Protein AF-A0A3M7PC04-F1 (afdb_monomer)

Nearest PDB structures (foldseek):
  5ve9-assembly1_A  TM=8.307E-01  e=1.118E-03  Homo sapiens
  6yns-assembly2_K  TM=6.922E-01  e=3.833E-03  Homo sapiens
  8snb-assembly1_3J  TM=6.937E-01  e=9.656E-03  Strongylocentrotus purpuratus
  7som-assembly1_i  TM=7.018E-01  e=1.027E-02  Chlamydomonas reinhardtii
  4ds7-assembly1_A  TM=5.902E-01  e=1.162E-02  Kluyveromyces lactis NRRL Y-1140

InterPro domains:
  IPR002048 EF-hand domain [PS50222] (46-77)
  IPR011992 EF-hand domain pair [SSF47473] (33-103)
  IPR042847 EF-hand calcium-binding domain-containing protein 12 [PTHR47225] (16-283)

Structure (mmCIF, N/CA/C/O backbone):
data_AF-A0A3M7PC04-F1
#
_entry.id   AF-A0A3M7PC04-F1
#
loop_
_atom_site.group_PDB
_atom_site.id
_atom_site.type_symbol
_atom_site.label_atom_id
_atom_site.label_alt_id
_atom_site.label_comp_id
_atom_site.label_asym_id
_atom_site.label_entity_id
_atom_site.label_seq_id
_atom_site.pdbx_PDB_ins_code
_atom_site.Cartn_x
_atom_site.Cartn_y
_atom_site.Cartn_z
_atom_site.occupancy
_atom_site.B_iso_or_equiv
_atom_site.auth_seq_id
_atom_site.auth_comp_id
_atom_site.auth_asym_id
_atom_site.auth_atom_id
_atom_site.pdbx_PDB_model_num
ATOM 1 N N . MET A 1 1 ? 32.614 48.091 -39.736 1.00 45.62 1 MET A N 1
ATOM 2 C CA . MET A 1 1 ? 33.706 47.460 -38.979 1.00 45.62 1 MET A CA 1
ATOM 3 C C . MET A 1 1 ? 33.701 48.032 -37.571 1.00 45.62 1 MET A C 1
ATOM 5 O O . MET A 1 1 ? 33.956 49.216 -37.442 1.00 45.62 1 MET A O 1
ATOM 9 N N . ASP A 1 2 ? 33.346 47.364 -36.482 1.00 43.88 2 ASP A N 1
ATOM 10 C CA . ASP A 1 2 ? 32.708 46.070 -36.259 1.00 43.88 2 ASP A CA 1
ATOM 11 C C . ASP A 1 2 ? 32.004 46.151 -34.896 1.00 43.88 2 ASP A C 1
ATOM 13 O O . ASP A 1 2 ? 32.605 46.512 -33.887 1.00 43.88 2 ASP A O 1
ATOM 17 N N . ILE A 1 3 ? 30.706 45.837 -34.888 1.00 52.50 3 ILE A N 1
ATOM 18 C CA . ILE A 1 3 ? 29.823 45.769 -33.712 1.00 52.50 3 ILE A CA 1
ATOM 19 C C . ILE A 1 3 ? 29.888 44.334 -33.176 1.00 52.50 3 ILE A C 1
ATOM 21 O O . ILE A 1 3 ? 28.923 43.578 -33.222 1.00 52.50 3 ILE A O 1
ATOM 25 N N . VAL A 1 4 ? 31.073 43.904 -32.745 1.00 53.91 4 VAL A N 1
ATOM 26 C CA . VAL A 1 4 ? 31.301 42.509 -32.340 1.00 53.91 4 VAL A CA 1
ATOM 27 C C . VAL A 1 4 ? 32.089 42.467 -31.039 1.00 53.91 4 VAL A C 1
ATOM 29 O O . VAL A 1 4 ? 33.183 41.935 -31.025 1.00 53.91 4 VAL A O 1
ATOM 32 N N . PHE A 1 5 ? 31.594 43.047 -29.936 1.00 53.47 5 PHE A N 1
ATOM 33 C CA . PHE A 1 5 ? 32.227 42.784 -28.627 1.00 53.47 5 PHE A CA 1
ATOM 34 C C . PHE A 1 5 ? 31.360 43.019 -27.374 1.00 53.47 5 PHE A C 1
ATOM 36 O O . PHE A 1 5 ? 31.884 43.359 -26.318 1.00 53.47 5 PHE A O 1
ATOM 43 N N . THR A 1 6 ? 30.038 42.820 -27.425 1.00 51.06 6 THR A N 1
ATOM 44 C CA . THR A 1 6 ? 29.180 42.994 -26.225 1.00 51.06 6 THR A CA 1
ATOM 45 C C . THR A 1 6 ? 28.081 41.940 -26.052 1.00 51.06 6 THR A C 1
ATOM 47 O O . THR A 1 6 ? 27.038 42.218 -25.473 1.00 51.06 6 THR A O 1
ATOM 50 N N . PHE A 1 7 ? 28.317 40.690 -26.470 1.00 47.97 7 PHE A N 1
ATOM 51 C CA . PHE A 1 7 ? 27.397 39.567 -26.195 1.00 47.97 7 PHE A CA 1
ATOM 52 C C . PHE A 1 7 ? 28.033 38.395 -25.424 1.00 47.97 7 PHE A C 1
ATOM 54 O O . PHE A 1 7 ? 27.531 37.278 -25.459 1.00 47.97 7 PHE A O 1
ATOM 61 N N . SER A 1 8 ? 29.117 38.636 -24.675 1.00 48.09 8 SER A N 1
ATOM 62 C CA . SER A 1 8 ? 29.795 37.585 -23.889 1.00 48.09 8 SER A CA 1
ATOM 63 C C . SER A 1 8 ? 29.399 37.520 -22.401 1.00 48.09 8 SER A C 1
ATOM 65 O O . SER A 1 8 ? 29.895 36.649 -21.690 1.00 48.09 8 SER A O 1
ATOM 67 N N . TYR A 1 9 ? 28.501 38.382 -21.908 1.00 47.34 9 TYR A N 1
ATOM 68 C CA . TYR A 1 9 ? 28.150 38.447 -20.472 1.00 47.34 9 TYR A CA 1
ATOM 69 C C . TYR A 1 9 ? 26.672 38.177 -20.140 1.00 47.34 9 TYR A C 1
ATOM 71 O O . TYR A 1 9 ? 26.236 38.406 -19.019 1.00 47.34 9 TYR A O 1
ATOM 79 N N . MET A 1 10 ? 25.895 37.633 -21.080 1.00 47.34 10 MET A N 1
ATOM 80 C CA . MET A 1 10 ? 24.440 37.446 -20.933 1.00 47.34 10 MET A CA 1
ATOM 81 C C . MET A 1 10 ? 24.002 35.970 -20.935 1.00 47.34 10 MET A C 1
ATOM 83 O O . MET A 1 10 ? 22.898 35.652 -21.357 1.00 47.34 10 MET A O 1
ATOM 87 N N . LEU A 1 11 ? 24.856 35.032 -20.502 1.00 50.72 11 LEU A N 1
ATOM 88 C CA . LEU A 1 11 ? 24.519 33.597 -20.547 1.00 50.72 11 LEU A CA 1
ATOM 89 C C . LEU A 1 11 ? 25.183 32.753 -19.449 1.00 50.72 11 LEU A C 1
ATOM 91 O O . LEU A 1 11 ? 25.605 31.623 -19.692 1.00 50.72 11 LEU A O 1
ATOM 95 N N . LYS A 1 12 ? 25.273 33.264 -18.212 1.00 47.31 12 LYS A N 1
ATOM 96 C CA . LYS A 1 12 ? 25.795 32.440 -17.110 1.00 47.31 12 LYS A CA 1
ATOM 97 C C . LYS A 1 12 ? 25.196 32.677 -15.731 1.00 47.31 12 LYS A C 1
ATOM 99 O O . LYS A 1 12 ? 25.897 32.540 -14.745 1.00 47.31 12 LYS A O 1
ATOM 104 N N . GLU A 1 13 ? 23.891 32.915 -15.643 1.00 49.12 13 GLU A N 1
ATOM 105 C CA . GLU A 1 13 ? 23.184 32.849 -14.354 1.00 49.12 13 GLU A CA 1
ATOM 106 C C . GLU A 1 13 ? 21.822 32.158 -14.484 1.00 49.12 13 GLU A C 1
ATOM 108 O O . GLU A 1 13 ? 20.781 32.667 -14.078 1.00 49.12 13 GLU A O 1
ATOM 113 N N . LYS A 1 14 ? 21.802 30.923 -15.004 1.00 44.34 14 LYS A N 1
ATOM 114 C CA . LYS A 1 14 ? 20.705 30.008 -14.661 1.00 44.34 14 LYS A CA 1
ATOM 115 C C . LYS A 1 14 ? 20.953 29.469 -13.256 1.00 44.34 14 LYS A C 1
ATOM 117 O O . LYS A 1 14 ? 21.501 28.390 -13.074 1.00 44.34 14 LYS A O 1
ATOM 122 N N . SER A 1 15 ? 20.578 30.300 -12.282 1.00 42.41 15 SER A N 1
ATOM 123 C CA . SER A 1 15 ? 19.913 29.937 -11.028 1.00 42.41 15 SER A CA 1
ATOM 124 C C . SER A 1 15 ? 19.916 28.430 -10.735 1.00 42.41 15 SER A C 1
ATOM 126 O O . SER A 1 15 ? 18.918 27.732 -10.934 1.00 42.41 15 SER A O 1
ATOM 128 N N . THR A 1 16 ? 21.002 27.929 -10.155 1.00 43.72 16 THR A N 1
ATOM 129 C CA . THR A 1 16 ? 20.919 26.741 -9.307 1.00 43.72 16 THR A CA 1
ATOM 130 C C . THR A 1 16 ? 20.347 27.178 -7.961 1.00 43.72 16 THR A C 1
ATOM 132 O O . THR A 1 16 ? 21.036 27.256 -6.948 1.00 43.72 16 THR A O 1
ATOM 135 N N . LYS A 1 17 ? 19.035 27.452 -7.935 1.00 44.84 17 LYS A N 1
ATOM 136 C CA . LYS A 1 17 ? 18.256 27.375 -6.696 1.00 44.84 17 LYS A CA 1
ATOM 137 C C . LYS A 1 17 ? 18.246 25.902 -6.290 1.00 44.84 17 LYS A C 1
ATOM 139 O O . LYS A 1 17 ? 17.280 25.183 -6.529 1.00 44.84 17 LYS A O 1
ATOM 144 N N . LYS A 1 18 ? 19.345 25.445 -5.680 1.00 46.50 18 LYS A N 1
ATOM 145 C CA . LYS A 1 18 ? 19.325 24.311 -4.762 1.00 46.50 18 LYS A CA 1
ATOM 146 C C . LYS A 1 18 ? 18.381 24.729 -3.646 1.00 46.50 18 LYS A C 1
ATOM 148 O O . LYS A 1 18 ? 18.781 25.397 -2.696 1.00 46.50 18 LYS A O 1
ATOM 153 N N . LYS A 1 19 ? 17.095 24.415 -3.821 1.00 45.25 19 LYS A N 1
ATOM 154 C CA . LYS A 1 19 ? 16.145 24.423 -2.721 1.00 45.25 19 LYS A CA 1
ATOM 155 C C . LYS A 1 19 ? 16.737 23.458 -1.706 1.00 45.25 19 LYS A C 1
ATOM 157 O O . LYS A 1 19 ? 16.816 22.256 -1.943 1.00 45.25 19 LYS A O 1
ATOM 162 N N . ASN A 1 20 ? 17.243 24.029 -0.624 1.00 38.28 20 ASN A N 1
ATOM 163 C CA . ASN A 1 20 ? 17.582 23.321 0.590 1.00 38.28 20 ASN A CA 1
ATOM 164 C C . ASN A 1 20 ? 16.229 22.910 1.190 1.00 38.28 20 ASN A C 1
ATOM 166 O O . ASN A 1 20 ? 15.678 23.598 2.047 1.00 38.28 20 ASN A O 1
ATOM 170 N N . ILE A 1 21 ? 15.615 21.889 0.580 1.00 47.75 21 ILE A N 1
ATOM 171 C CA . ILE A 1 21 ? 14.380 21.268 1.042 1.00 47.75 21 ILE A CA 1
ATOM 172 C C . ILE A 1 21 ? 14.805 20.530 2.293 1.00 47.75 21 ILE A C 1
ATOM 174 O O . ILE A 1 21 ? 15.423 19.467 2.239 1.00 47.75 21 ILE A O 1
ATOM 178 N N . LYS A 1 22 ? 14.579 21.195 3.422 1.00 38.75 22 LYS A N 1
ATOM 179 C CA . LYS A 1 22 ? 14.669 20.578 4.730 1.00 38.75 22 LYS A CA 1
ATOM 180 C C . LYS A 1 22 ? 13.770 19.353 4.685 1.00 38.75 22 LYS A C 1
ATOM 182 O O . LYS A 1 22 ? 12.596 19.432 4.345 1.00 38.75 22 LYS A O 1
ATOM 187 N N . GLN A 1 23 ? 14.390 18.227 4.967 1.00 43.66 23 GLN A N 1
ATOM 188 C CA . GLN A 1 23 ? 13.840 16.888 4.999 1.00 43.66 23 GLN A CA 1
ATOM 189 C C . GLN A 1 23 ? 12.908 16.746 6.219 1.00 43.66 23 GLN A C 1
ATOM 191 O O . GLN A 1 23 ? 13.190 15.974 7.125 1.00 43.66 23 GLN A O 1
ATOM 196 N N . GLU A 1 24 ? 11.853 17.563 6.280 1.00 40.31 24 GLU A N 1
ATOM 197 C CA . GLU A 1 24 ? 10.821 17.559 7.332 1.00 40.31 24 GLU A CA 1
ATOM 198 C C . GLU A 1 24 ? 9.388 17.571 6.777 1.00 40.31 24 GLU A C 1
ATOM 200 O O . GLU A 1 24 ? 8.431 17.476 7.545 1.00 40.31 24 GLU A O 1
ATOM 205 N N . ASP A 1 25 ? 9.210 17.597 5.457 1.00 41.38 25 ASP A N 1
ATOM 206 C CA . ASP A 1 25 ? 7.891 17.419 4.866 1.00 41.38 25 ASP A CA 1
ATOM 207 C C . ASP A 1 25 ? 7.560 15.925 4.893 1.00 41.38 25 ASP A C 1
ATOM 209 O O . ASP A 1 25 ? 8.269 15.096 4.317 1.00 41.38 25 ASP A O 1
ATOM 213 N N . ALA A 1 26 ? 6.513 15.579 5.643 1.00 42.59 26 ALA A N 1
ATOM 214 C CA . ALA A 1 26 ? 5.926 14.250 5.688 1.00 42.59 26 ALA A CA 1
ATOM 215 C C . ALA A 1 26 ? 5.924 13.630 4.286 1.00 42.59 26 ALA A C 1
ATOM 217 O O . ALA A 1 26 ? 5.554 14.313 3.335 1.00 42.59 26 ALA A O 1
ATOM 218 N N . TYR A 1 27 ? 6.341 12.363 4.175 1.00 48.09 27 TYR A N 1
ATOM 219 C CA . TYR A 1 27 ? 6.332 11.561 2.950 1.00 48.09 27 TYR A CA 1
ATOM 220 C C . TYR A 1 27 ? 4.915 11.510 2.360 1.00 48.09 27 TYR A C 1
ATOM 222 O O . TYR A 1 27 ? 4.192 10.529 2.505 1.00 48.09 27 TYR A O 1
ATOM 230 N N . GLN A 1 28 ? 4.483 12.588 1.719 1.00 55.34 28 GLN A N 1
ATOM 231 C CA . GLN A 1 28 ? 3.278 12.603 0.930 1.00 55.34 28 GLN A CA 1
ATOM 232 C C . GLN A 1 28 ? 3.588 11.706 -0.241 1.00 55.34 28 GLN A C 1
ATOM 234 O O . GLN A 1 28 ? 4.513 11.952 -1.017 1.00 55.34 28 GLN A O 1
ATOM 239 N N . THR A 1 29 ? 2.857 10.597 -0.299 1.00 63.34 29 THR A N 1
ATOM 240 C CA . THR A 1 29 ? 2.989 9.697 -1.427 1.00 63.34 29 THR A CA 1
ATOM 241 C C . THR A 1 29 ? 2.822 10.534 -2.701 1.00 63.34 29 THR A C 1
ATOM 243 O O . THR A 1 29 ? 1.848 11.290 -2.795 1.00 63.34 29 THR A O 1
ATOM 246 N N . PRO A 1 30 ? 3.734 10.403 -3.681 1.00 77.06 30 PRO A N 1
ATOM 247 C CA . PRO A 1 30 ? 3.670 11.178 -4.907 1.00 77.06 30 PRO A CA 1
ATOM 248 C C . PRO A 1 30 ? 2.299 11.016 -5.550 1.00 77.06 30 PRO A C 1
ATOM 250 O O . PRO A 1 30 ? 1.805 9.894 -5.708 1.00 77.06 30 PRO A O 1
ATOM 253 N N . MET A 1 31 ? 1.700 12.130 -5.975 1.00 83.44 31 MET A N 1
ATOM 254 C CA . MET A 1 31 ? 0.405 12.130 -6.663 1.00 83.44 31 MET A CA 1
ATOM 255 C C . MET A 1 31 ? 0.397 11.173 -7.872 1.00 83.44 31 MET A C 1
ATOM 257 O O . MET A 1 31 ? -0.643 10.605 -8.203 1.00 83.44 31 MET A O 1
ATOM 261 N N . ALA A 1 32 ? 1.563 10.901 -8.471 1.00 88.31 32 ALA A N 1
ATOM 262 C CA . ALA A 1 32 ? 1.738 9.906 -9.525 1.00 88.31 32 ALA A CA 1
ATOM 263 C C . ALA A 1 32 ? 1.298 8.492 -9.106 1.00 88.31 32 ALA A C 1
ATOM 265 O O . ALA A 1 32 ? 0.641 7.798 -9.879 1.00 88.31 32 ALA A O 1
ATOM 266 N N . MET A 1 33 ? 1.605 8.065 -7.876 1.00 92.12 33 MET A N 1
ATOM 267 C CA . MET A 1 33 ? 1.226 6.738 -7.378 1.00 92.12 33 MET A CA 1
ATOM 268 C C . MET A 1 33 ? -0.293 6.604 -7.250 1.00 92.12 33 MET A C 1
ATOM 270 O O . MET A 1 33 ? -0.855 5.560 -7.585 1.00 92.12 33 MET A O 1
ATOM 274 N N . LYS A 1 34 ? -0.975 7.679 -6.839 1.00 91.38 34 LYS A N 1
ATOM 275 C CA . LYS A 1 34 ? -2.439 7.729 -6.794 1.00 91.38 34 LYS A CA 1
ATOM 276 C C . LYS A 1 34 ? -3.044 7.582 -8.190 1.00 91.38 34 LYS A C 1
ATOM 278 O O . LYS A 1 34 ? -3.996 6.822 -8.362 1.00 91.38 34 LYS A O 1
ATOM 283 N N . THR A 1 35 ? -2.478 8.252 -9.194 1.00 91.38 35 THR A N 1
ATOM 284 C CA . THR A 1 35 ? -2.921 8.116 -10.591 1.00 91.38 35 THR A CA 1
ATOM 285 C C . THR A 1 35 ? -2.723 6.692 -11.107 1.00 91.38 35 THR A C 1
ATOM 287 O O . THR A 1 35 ? -3.637 6.129 -11.710 1.00 91.38 35 THR A O 1
ATOM 290 N N . ILE A 1 36 ? -1.579 6.069 -10.802 1.00 91.94 36 ILE A N 1
ATOM 291 C CA . ILE A 1 36 ? -1.311 4.665 -11.142 1.00 91.94 36 ILE A CA 1
ATOM 292 C C . ILE A 1 36 ? -2.326 3.737 -10.459 1.00 91.94 36 ILE A C 1
ATOM 294 O O . ILE A 1 36 ? -2.882 2.857 -11.112 1.00 91.94 36 ILE A O 1
ATOM 298 N N . GLU A 1 37 ? -2.620 3.921 -9.168 1.00 92.94 37 GLU A N 1
ATOM 299 C CA . GLU A 1 37 ? -3.602 3.089 -8.457 1.00 92.94 37 GLU A CA 1
ATOM 300 C C . GLU A 1 37 ? -5.010 3.225 -9.045 1.00 92.94 37 GLU A C 1
ATOM 302 O O . GLU A 1 37 ? -5.683 2.214 -9.259 1.00 92.94 37 GLU A O 1
ATOM 307 N N . ASN A 1 38 ? -5.437 4.452 -9.354 1.00 91.94 38 ASN A N 1
ATOM 308 C CA . ASN A 1 38 ? -6.729 4.708 -9.985 1.00 91.94 38 ASN A CA 1
ATOM 309 C C . ASN A 1 38 ? -6.826 4.023 -11.353 1.00 91.94 38 ASN A C 1
ATOM 311 O O . ASN A 1 38 ? -7.835 3.385 -11.648 1.00 91.94 38 ASN A O 1
ATOM 315 N N . PHE A 1 39 ? -5.764 4.102 -12.160 1.00 92.69 39 PHE A N 1
ATOM 316 C CA . PHE A 1 39 ? -5.693 3.432 -13.455 1.00 92.69 39 PHE A CA 1
ATOM 317 C C . PHE A 1 39 ? -5.772 1.905 -13.321 1.00 92.69 39 PHE A C 1
ATOM 319 O O . PHE A 1 39 ? -6.543 1.254 -14.031 1.00 92.69 39 PHE A O 1
ATOM 326 N N . LEU A 1 40 ? -5.010 1.323 -12.390 1.00 93.19 40 LEU A N 1
ATOM 327 C CA . LEU A 1 40 ? -5.039 -0.117 -12.119 1.00 93.19 40 LEU A CA 1
ATOM 328 C C . LEU A 1 40 ? -6.436 -0.571 -11.675 1.00 93.19 40 LEU A C 1
ATOM 330 O O . LEU A 1 40 ? -6.928 -1.598 -12.142 1.00 93.19 40 LEU A O 1
ATOM 334 N N . GLY A 1 41 ? -7.093 0.209 -10.811 1.00 93.44 41 GLY A N 1
ATOM 335 C CA . GLY A 1 41 ? -8.454 -0.057 -10.349 1.00 93.44 41 GLY A CA 1
ATOM 336 C C . GLY A 1 41 ? -9.488 0.017 -11.473 1.00 93.44 41 GLY A C 1
ATOM 337 O O . GLY A 1 41 ? -10.303 -0.895 -11.608 1.00 93.44 41 GLY A O 1
ATOM 338 N N . ALA A 1 42 ? -9.422 1.055 -12.310 1.00 92.25 42 ALA A N 1
ATOM 339 C CA . ALA A 1 42 ? -10.339 1.252 -13.432 1.00 92.25 42 ALA A CA 1
ATOM 340 C C . ALA A 1 42 ? -10.249 0.117 -14.466 1.00 92.25 42 ALA A C 1
ATOM 342 O O . ALA A 1 42 ? -11.274 -0.382 -14.928 1.00 92.25 42 ALA A O 1
ATOM 343 N N . ASN A 1 43 ? -9.033 -0.341 -14.775 1.00 91.31 43 ASN A N 1
ATOM 344 C CA . ASN A 1 43 ? -8.802 -1.403 -15.759 1.00 91.31 43 ASN A CA 1
ATOM 345 C C . ASN A 1 43 ? -8.825 -2.820 -15.165 1.00 91.31 43 ASN A C 1
ATOM 347 O O . ASN A 1 43 ? -8.695 -3.793 -15.905 1.00 91.31 43 ASN A O 1
ATOM 351 N N . LYS A 1 44 ? -8.995 -2.962 -13.841 1.00 94.31 44 LYS A N 1
ATOM 352 C CA . LYS A 1 44 ? -8.873 -4.238 -13.105 1.00 94.31 44 LYS A CA 1
ATOM 353 C C . LYS A 1 44 ? -7.523 -4.933 -13.329 1.00 94.31 44 LYS A C 1
ATOM 355 O O . LYS A 1 44 ? -7.441 -6.159 -13.366 1.00 94.31 44 LYS A O 1
ATOM 360 N N . TRP A 1 45 ? -6.460 -4.152 -13.488 1.00 94.94 45 TRP A N 1
ATOM 361 C CA . TRP A 1 45 ? -5.108 -4.660 -13.701 1.00 94.94 45 TRP A CA 1
ATOM 362 C C . TRP A 1 45 ? -4.373 -4.829 -12.378 1.00 94.94 45 TRP A C 1
ATOM 364 O O . TRP A 1 45 ? -4.522 -4.031 -11.449 1.00 94.94 45 TRP A O 1
ATOM 374 N N . ARG A 1 46 ? -3.521 -5.854 -12.289 1.00 95.69 46 ARG A N 1
ATOM 375 C CA . ARG A 1 46 ? -2.551 -5.947 -11.194 1.00 95.69 46 ARG A CA 1
ATOM 376 C C . ARG A 1 46 ? -1.327 -5.109 -11.546 1.00 95.69 46 ARG A C 1
ATOM 378 O O . ARG A 1 46 ? -0.993 -4.940 -12.715 1.00 95.69 46 ARG A O 1
ATOM 385 N N . LEU A 1 47 ? -0.592 -4.660 -10.528 1.00 94.62 47 LEU A N 1
ATOM 386 C CA . LEU A 1 47 ? 0.654 -3.910 -10.736 1.00 94.62 47 LEU A CA 1
ATOM 387 C C . LEU A 1 47 ? 1.658 -4.688 -11.604 1.00 94.62 47 LEU A C 1
ATOM 389 O O . LEU A 1 47 ? 2.333 -4.099 -12.437 1.00 94.62 47 LEU A O 1
ATOM 393 N N . ILE A 1 48 ? 1.728 -6.012 -11.433 1.00 95.75 48 ILE A N 1
ATOM 394 C CA . ILE A 1 48 ? 2.586 -6.884 -12.244 1.00 95.75 48 ILE A CA 1
ATOM 395 C C . ILE A 1 48 ? 2.167 -6.927 -13.716 1.00 95.75 48 ILE A C 1
ATOM 397 O O . ILE A 1 48 ? 3.028 -7.083 -14.573 1.00 95.75 48 ILE A O 1
ATOM 401 N N . ASP A 1 49 ? 0.873 -6.797 -14.013 1.00 94.19 49 ASP A N 1
ATOM 402 C CA . ASP A 1 49 ? 0.379 -6.828 -15.390 1.00 94.19 49 ASP A CA 1
ATOM 403 C C . ASP A 1 49 ? 0.786 -5.533 -16.102 1.00 94.19 49 ASP A C 1
ATOM 405 O O . ASP A 1 49 ? 1.369 -5.594 -17.179 1.00 94.19 49 ASP A O 1
ATOM 409 N N . LEU A 1 50 ? 0.618 -4.384 -15.431 1.00 92.19 50 LEU A N 1
ATOM 410 C CA . LEU A 1 50 ? 1.147 -3.101 -15.902 1.00 92.19 50 LEU A CA 1
ATOM 411 C C . LEU A 1 50 ? 2.669 -3.169 -16.092 1.00 92.19 50 LEU A C 1
ATOM 413 O O . LEU A 1 50 ? 3.176 -2.790 -17.136 1.00 92.19 50 LEU A O 1
ATOM 417 N N . PHE A 1 51 ? 3.410 -3.689 -15.110 1.00 93.50 51 PHE A N 1
ATOM 418 C CA . PHE A 1 51 ? 4.870 -3.747 -15.201 1.00 93.50 51 PHE A CA 1
ATOM 419 C C . PHE A 1 51 ? 5.351 -4.628 -16.360 1.00 93.50 51 PHE A C 1
ATOM 421 O O . PHE A 1 51 ? 6.297 -4.259 -17.043 1.00 93.50 51 PHE A O 1
ATOM 428 N N . LYS A 1 52 ? 4.695 -5.766 -16.612 1.00 93.19 52 LYS A N 1
ATOM 429 C CA . LYS A 1 52 ? 5.019 -6.653 -17.742 1.00 93.19 52 LYS A CA 1
ATOM 430 C C . LYS A 1 52 ? 4.767 -6.013 -19.104 1.00 93.19 52 LYS A C 1
ATOM 432 O O . LYS A 1 52 ? 5.4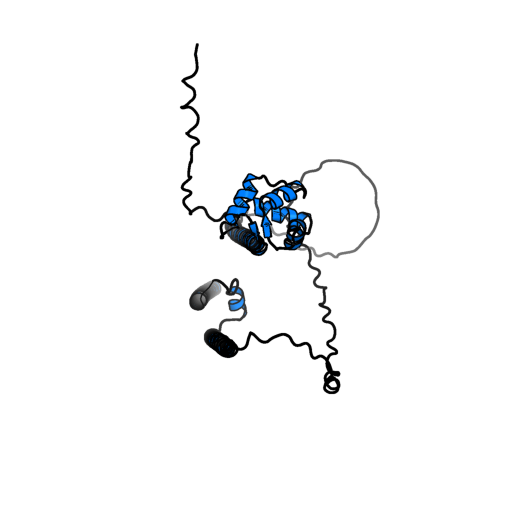46 -6.374 -20.057 1.00 93.19 52 LYS A O 1
ATOM 437 N N . ASP A 1 53 ? 3.784 -5.125 -19.195 1.00 91.00 53 ASP A N 1
ATOM 438 C CA . ASP A 1 53 ? 3.489 -4.388 -20.425 1.00 91.00 53 ASP A CA 1
ATOM 439 C C . ASP A 1 53 ? 4.549 -3.303 -20.693 1.00 91.00 53 ASP A C 1
ATOM 441 O O . ASP A 1 53 ? 4.975 -3.084 -21.827 1.00 91.00 53 ASP A O 1
ATOM 445 N N . LEU A 1 54 ? 5.046 -2.679 -19.620 1.00 90.69 54 LEU A N 1
ATOM 446 C CA . LEU A 1 54 ? 6.092 -1.656 -19.672 1.00 90.69 54 LEU A CA 1
ATOM 447 C C . LEU A 1 54 ? 7.497 -2.245 -19.910 1.00 90.69 54 LEU A C 1
ATOM 449 O O . LEU A 1 54 ? 8.287 -1.686 -20.673 1.00 90.69 54 LEU A O 1
ATOM 453 N N . ASP A 1 55 ? 7.817 -3.369 -19.266 1.00 93.19 55 ASP A N 1
ATOM 454 C CA . ASP A 1 55 ? 9.114 -4.046 -19.349 1.00 93.19 55 ASP A CA 1
ATOM 455 C C . ASP A 1 55 ? 9.175 -5.009 -20.545 1.00 93.19 55 ASP A C 1
ATOM 457 O O . ASP A 1 55 ? 8.928 -6.216 -20.448 1.00 93.19 55 ASP A O 1
ATOM 461 N N . LYS A 1 56 ? 9.564 -4.463 -21.700 1.00 90.88 56 LYS A N 1
ATOM 462 C CA . LYS A 1 56 ? 9.748 -5.239 -22.938 1.00 90.88 56 LYS A CA 1
ATOM 463 C C . LYS A 1 56 ? 10.916 -6.219 -22.862 1.00 90.88 56 LYS A C 1
ATOM 465 O O . LYS A 1 56 ? 10.887 -7.249 -23.536 1.00 90.88 56 LYS A O 1
ATOM 470 N N . ASN A 1 57 ? 11.929 -5.903 -22.058 1.00 92.19 57 ASN A N 1
ATOM 471 C CA . ASN A 1 57 ? 13.166 -6.676 -21.970 1.00 92.19 57 ASN A CA 1
ATOM 472 C C . ASN A 1 57 ? 13.063 -7.828 -20.961 1.00 92.19 57 ASN A C 1
ATOM 474 O O . ASN A 1 57 ? 13.883 -8.744 -21.003 1.00 92.19 57 ASN A O 1
ATOM 478 N N . LYS A 1 58 ? 12.033 -7.820 -20.104 1.00 94.38 58 LYS A N 1
ATOM 479 C CA . LYS A 1 58 ? 11.796 -8.797 -19.031 1.00 94.38 58 LYS A CA 1
ATOM 480 C C . LYS A 1 58 ? 12.944 -8.852 -18.020 1.00 94.38 58 LYS A C 1
ATOM 482 O O . LYS A 1 58 ? 13.203 -9.908 -17.436 1.00 94.38 58 LYS A O 1
ATOM 487 N N . ASP A 1 59 ? 13.637 -7.734 -17.822 1.00 94.81 59 ASP A N 1
ATOM 488 C CA . ASP A 1 59 ? 14.738 -7.608 -16.863 1.00 94.81 59 ASP A CA 1
ATOM 489 C C . ASP A 1 59 ? 14.265 -7.135 -15.472 1.00 94.81 59 ASP A C 1
ATOM 491 O O . ASP A 1 59 ? 15.066 -6.999 -14.545 1.00 94.81 59 ASP A O 1
ATOM 495 N N . TRP A 1 60 ? 12.950 -6.960 -15.300 1.00 94.69 60 TRP A N 1
ATOM 496 C CA . TRP A 1 60 ? 12.292 -6.453 -14.096 1.00 94.69 60 TRP A CA 1
ATOM 497 C C . TRP A 1 60 ? 12.716 -5.028 -13.712 1.00 94.69 60 TRP A C 1
ATOM 499 O O . TRP A 1 60 ? 12.574 -4.621 -12.549 1.00 94.69 60 TRP A O 1
ATOM 509 N N . SER A 1 61 ? 13.201 -4.263 -14.691 1.00 94.75 61 SER A N 1
ATOM 510 C CA . SER A 1 61 ? 13.596 -2.868 -14.565 1.00 94.75 61 SER A CA 1
ATOM 511 C C . SER A 1 61 ? 13.025 -2.044 -15.718 1.00 94.75 61 SER A C 1
ATOM 513 O O . SER A 1 61 ? 12.902 -2.508 -16.844 1.00 94.75 61 SER A O 1
ATOM 515 N N . ILE A 1 62 ? 12.631 -0.805 -15.445 1.00 93.50 62 ILE A N 1
ATOM 516 C CA . ILE A 1 62 ? 12.094 0.088 -16.476 1.00 93.50 62 ILE A CA 1
ATOM 517 C C . ILE A 1 62 ? 12.886 1.385 -16.432 1.00 93.50 62 ILE A C 1
ATOM 519 O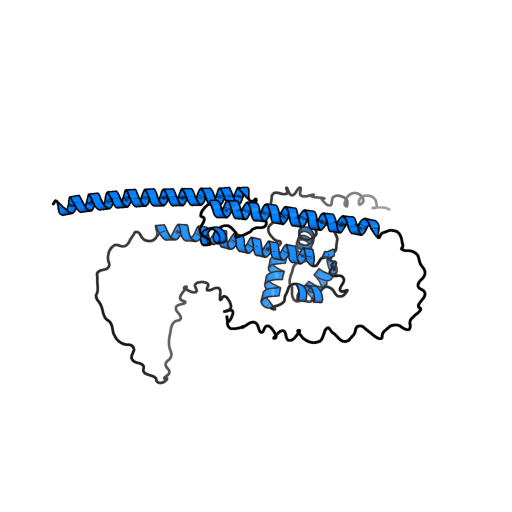 O . ILE A 1 62 ? 13.002 2.007 -15.376 1.00 93.50 62 ILE A O 1
ATOM 523 N N . ASN A 1 63 ? 13.429 1.810 -17.571 1.00 92.88 63 ASN A N 1
ATOM 524 C CA . ASN A 1 63 ? 14.047 3.128 -17.674 1.00 92.88 63 ASN A CA 1
ATOM 525 C C . ASN A 1 63 ? 12.975 4.216 -17.580 1.00 92.88 63 ASN A C 1
ATOM 527 O O . ASN A 1 63 ? 11.870 4.062 -18.102 1.00 92.88 63 ASN A O 1
ATOM 531 N N . LYS A 1 64 ? 13.322 5.356 -16.985 1.00 90.38 64 LYS A N 1
ATOM 532 C CA . LYS A 1 64 ? 12.436 6.523 -16.887 1.00 90.38 64 LYS A CA 1
ATOM 533 C C . LYS A 1 64 ? 11.787 6.914 -18.227 1.00 90.38 64 LYS A C 1
ATOM 535 O O . LYS A 1 64 ? 10.574 7.105 -18.288 1.00 90.38 64 LYS A O 1
ATOM 540 N N . ASP A 1 65 ? 12.573 6.974 -19.300 1.00 90.56 65 ASP A N 1
ATOM 541 C CA . ASP A 1 65 ? 12.082 7.355 -20.633 1.00 90.56 65 ASP A CA 1
ATOM 542 C C . ASP A 1 65 ? 11.115 6.322 -21.220 1.00 90.56 65 ASP A C 1
ATOM 544 O O . ASP A 1 65 ? 10.150 6.666 -21.908 1.00 90.56 65 ASP A O 1
ATOM 548 N N . ASP A 1 66 ? 11.348 5.044 -20.924 1.00 89.50 66 ASP A N 1
ATOM 549 C CA . ASP A 1 66 ? 10.472 3.959 -21.351 1.00 89.50 66 ASP A CA 1
ATOM 550 C C . ASP A 1 66 ? 9.144 4.016 -20.597 1.00 89.50 66 ASP A C 1
ATOM 552 O O . ASP A 1 66 ? 8.087 3.891 -21.216 1.00 89.50 66 ASP A O 1
ATOM 556 N N . PHE A 1 67 ? 9.196 4.298 -19.293 1.00 89.69 67 PHE A N 1
ATOM 557 C CA . PHE A 1 67 ? 8.015 4.516 -18.465 1.00 89.69 67 PHE A CA 1
ATOM 558 C C . PHE A 1 67 ? 7.176 5.689 -18.988 1.00 89.69 67 PHE A C 1
ATOM 560 O O . PHE A 1 67 ? 5.984 5.527 -19.233 1.00 89.69 67 PHE A O 1
ATOM 567 N N . LEU A 1 68 ? 7.803 6.840 -19.261 1.00 89.25 68 LEU A N 1
ATOM 568 C CA . LEU A 1 68 ? 7.150 8.018 -19.847 1.00 89.25 68 LEU A CA 1
ATOM 569 C C . LEU A 1 68 ? 6.474 7.705 -21.182 1.00 89.25 68 LEU A C 1
ATOM 571 O O . LEU A 1 68 ? 5.310 8.047 -21.407 1.00 89.25 68 LEU A O 1
ATOM 575 N N . ARG A 1 69 ? 7.209 7.050 -22.082 1.00 89.06 69 ARG A N 1
ATOM 576 C CA . ARG A 1 69 ? 6.720 6.715 -23.418 1.00 89.06 69 ARG A CA 1
ATOM 577 C C . ARG A 1 69 ? 5.521 5.780 -23.359 1.00 89.06 69 ARG A C 1
ATOM 579 O O . ARG A 1 69 ? 4.581 5.956 -24.131 1.00 89.06 69 ARG A O 1
ATOM 586 N N . GLU A 1 70 ? 5.553 4.783 -22.485 1.00 86.06 70 GLU A N 1
ATOM 587 C CA . GLU A 1 70 ? 4.449 3.839 -22.363 1.00 86.06 70 GLU A CA 1
ATOM 588 C C . GLU A 1 70 ? 3.271 4.415 -21.562 1.00 86.06 70 GLU A C 1
ATOM 590 O O . GLU A 1 70 ? 2.130 4.160 -21.933 1.00 86.06 70 GLU A O 1
ATOM 595 N N . CYS A 1 71 ? 3.481 5.299 -20.578 1.00 85.62 71 CYS A N 1
ATOM 596 C CA . CYS A 1 71 ? 2.385 6.061 -19.963 1.00 85.62 71 CYS A CA 1
ATOM 597 C C . CYS A 1 71 ? 1.625 6.900 -21.004 1.00 85.62 71 CYS A C 1
ATOM 599 O O . CYS A 1 71 ? 0.394 6.833 -21.065 1.00 85.62 71 CYS A O 1
ATOM 601 N N . LYS A 1 72 ? 2.356 7.593 -21.893 1.00 85.31 72 LYS A N 1
ATOM 602 C CA . LYS A 1 72 ? 1.779 8.371 -23.006 1.00 85.31 72 LYS A CA 1
ATOM 603 C C . LYS A 1 72 ? 0.985 7.505 -23.992 1.00 85.31 72 LYS A C 1
ATOM 605 O O . LYS A 1 72 ? 0.028 7.987 -24.590 1.00 85.31 72 LYS A O 1
ATOM 610 N N . LYS A 1 73 ? 1.339 6.225 -24.150 1.00 84.00 73 LYS A N 1
ATOM 611 C CA . LYS A 1 73 ? 0.597 5.268 -24.992 1.00 84.00 73 LYS A CA 1
ATOM 612 C C . LYS A 1 73 ? -0.590 4.625 -24.273 1.00 84.00 73 LYS A C 1
ATOM 614 O O . LYS A 1 73 ? -1.631 4.410 -24.885 1.00 84.00 73 LYS A O 1
ATOM 619 N N . GLY A 1 74 ? -0.439 4.318 -22.987 1.00 70.44 74 GLY A N 1
ATOM 620 C CA . GLY A 1 74 ? -1.364 3.518 -22.181 1.00 70.44 74 GLY A CA 1
ATOM 621 C C . GLY A 1 74 ? -2.596 4.260 -21.659 1.00 70.44 74 GLY A C 1
ATOM 622 O O . GLY A 1 74 ? -3.326 3.703 -20.844 1.00 70.44 74 GLY A O 1
ATOM 623 N N . LYS A 1 75 ? -2.847 5.498 -22.111 1.00 70.69 75 LYS A N 1
ATOM 624 C CA . LYS A 1 75 ? -3.865 6.421 -21.563 1.00 70.69 75 LYS A CA 1
ATOM 625 C C . LYS A 1 75 ? -3.617 6.831 -20.102 1.00 70.69 75 LYS A C 1
ATOM 627 O O . LYS A 1 75 ? -4.545 7.282 -19.435 1.00 70.69 75 LYS A O 1
ATOM 632 N N . LEU A 1 76 ? -2.393 6.682 -19.582 1.00 82.69 76 LEU A N 1
ATOM 633 C CA . LEU A 1 76 ? -2.030 7.296 -18.305 1.00 82.69 76 LEU A CA 1
ATOM 634 C C . LEU A 1 76 ? -1.556 8.722 -18.573 1.00 82.69 76 LEU A C 1
ATOM 636 O O . LEU A 1 76 ? -0.400 8.956 -18.917 1.00 82.69 76 LEU A O 1
ATOM 640 N N . GLU A 1 77 ? -2.457 9.677 -18.381 1.00 83.75 77 GLU A N 1
ATOM 641 C CA . GLU A 1 77 ? -2.146 11.106 -18.414 1.00 83.75 77 GLU A CA 1
ATOM 642 C C . GLU A 1 77 ? -1.439 11.513 -17.112 1.00 83.75 77 GLU A C 1
ATOM 644 O O . GLU A 1 77 ? -2.024 12.115 -16.214 1.00 83.75 77 GLU A O 1
ATOM 649 N N . ILE A 1 78 ? -0.173 11.115 -16.974 1.00 88.44 78 ILE A N 1
ATOM 650 C CA . ILE A 1 78 ? 0.696 11.571 -15.886 1.00 88.44 78 ILE A CA 1
ATOM 651 C C . ILE A 1 78 ? 1.666 12.598 -16.482 1.00 88.44 78 ILE A C 1
ATOM 653 O O . ILE A 1 78 ? 2.358 12.262 -17.446 1.00 88.44 78 ILE A O 1
ATOM 657 N N . PRO A 1 79 ? 1.728 13.834 -15.953 1.00 89.19 79 PRO A N 1
ATOM 658 C CA . PRO A 1 79 ? 2.672 14.828 -16.443 1.00 89.19 79 PRO A CA 1
ATOM 659 C C . PRO A 1 79 ? 4.107 14.397 -16.135 1.00 89.19 79 PRO A C 1
ATOM 661 O O . PRO A 1 79 ? 4.379 13.791 -15.096 1.00 89.19 79 PRO A O 1
ATOM 664 N N . ASP A 1 80 ? 5.023 14.749 -17.034 1.00 89.69 80 ASP A N 1
ATOM 665 C CA . ASP A 1 80 ? 6.419 14.310 -16.980 1.00 89.69 80 ASP A CA 1
ATOM 666 C C . ASP A 1 80 ? 7.079 14.680 -15.628 1.00 89.69 80 ASP A C 1
ATOM 668 O O . ASP A 1 80 ? 7.758 13.857 -15.020 1.00 89.69 80 ASP A O 1
ATOM 672 N N . GLU A 1 81 ? 6.757 15.855 -15.073 1.00 89.75 81 GLU A N 1
ATOM 673 C CA . GLU A 1 81 ? 7.234 16.326 -13.758 1.00 89.75 81 GLU A CA 1
ATOM 674 C C . GLU A 1 81 ? 6.882 15.378 -12.598 1.00 89.75 81 GLU A C 1
ATOM 676 O O . GLU A 1 81 ? 7.676 15.173 -11.681 1.00 89.75 81 GLU A O 1
ATOM 681 N N . MET A 1 82 ? 5.699 14.762 -12.642 1.00 90.19 82 MET A N 1
ATOM 682 C CA . MET A 1 82 ? 5.247 13.843 -11.595 1.00 90.19 82 MET A CA 1
ATOM 683 C C . MET A 1 82 ? 5.916 12.473 -11.708 1.00 90.19 82 MET A C 1
ATOM 685 O O . MET A 1 82 ? 6.055 11.766 -10.709 1.00 90.19 82 MET A O 1
ATOM 689 N N . ILE A 1 83 ? 6.336 12.080 -12.912 1.00 88.69 83 ILE A N 1
ATOM 690 C CA . ILE A 1 83 ? 7.113 10.854 -13.114 1.00 88.69 83 ILE A CA 1
ATOM 691 C C . ILE A 1 83 ? 8.533 11.050 -12.586 1.00 88.69 83 ILE A C 1
ATOM 693 O O . ILE A 1 83 ? 9.068 10.150 -11.943 1.00 88.69 83 ILE A O 1
ATOM 697 N N . ASP A 1 84 ? 9.117 12.229 -12.785 1.00 88.94 84 ASP A N 1
ATOM 698 C CA . ASP A 1 84 ? 10.422 12.589 -12.228 1.00 88.94 84 ASP A CA 1
ATOM 699 C C . ASP A 1 84 ? 10.420 12.505 -10.700 1.00 88.94 84 ASP A C 1
ATOM 701 O O . ASP A 1 84 ? 11.310 11.892 -10.105 1.00 88.94 84 ASP A O 1
ATOM 705 N N . GLU A 1 85 ? 9.386 13.062 -10.070 1.00 89.44 85 GLU A N 1
ATOM 706 C CA . GLU A 1 85 ? 9.177 12.971 -8.626 1.00 89.44 85 GLU A CA 1
ATOM 707 C C . GLU A 1 85 ? 8.975 11.518 -8.171 1.00 89.44 85 GLU A C 1
ATOM 709 O O . GLU A 1 85 ? 9.575 11.076 -7.189 1.00 89.44 85 GLU A O 1
ATOM 714 N N . LEU A 1 86 ? 8.184 10.739 -8.914 1.00 89.50 86 LEU A N 1
ATOM 715 C CA . LEU A 1 86 ? 7.963 9.327 -8.620 1.00 89.50 86 LEU A CA 1
ATOM 716 C C . LEU A 1 86 ? 9.272 8.531 -8.653 1.00 89.50 86 LEU A C 1
ATOM 718 O O . LEU A 1 86 ? 9.541 7.760 -7.733 1.00 89.50 86 LEU A O 1
ATOM 722 N N . VAL A 1 87 ? 10.093 8.723 -9.687 1.00 89.38 87 VAL A N 1
ATOM 723 C CA . VAL A 1 87 ? 11.409 8.083 -9.803 1.00 89.38 87 VAL A CA 1
ATOM 724 C C . VAL A 1 87 ? 12.287 8.487 -8.627 1.00 89.38 87 VAL A C 1
ATOM 726 O O . VAL A 1 87 ? 12.896 7.621 -8.007 1.00 89.38 87 VAL A O 1
ATOM 729 N N . LEU A 1 88 ? 12.317 9.773 -8.273 1.00 88.69 88 LEU A N 1
ATOM 730 C CA . LEU A 1 88 ? 13.129 10.276 -7.167 1.00 88.69 88 LEU A CA 1
ATOM 731 C C . LEU A 1 88 ? 12.749 9.638 -5.821 1.00 88.69 88 LEU A C 1
ATOM 733 O O . LEU A 1 88 ? 13.630 9.298 -5.034 1.00 88.69 88 LEU A O 1
ATOM 737 N N . ILE A 1 89 ? 11.452 9.458 -5.564 1.00 88.25 89 ILE A N 1
ATOM 738 C CA . ILE A 1 89 ? 10.938 8.901 -4.305 1.00 88.25 89 ILE A CA 1
ATOM 739 C C . ILE A 1 89 ? 11.119 7.381 -4.242 1.00 88.25 89 ILE A C 1
ATOM 741 O O . ILE A 1 89 ? 11.480 6.840 -3.196 1.00 88.25 89 ILE A O 1
ATOM 745 N N . LEU A 1 90 ? 10.868 6.671 -5.346 1.00 86.44 90 LEU A N 1
ATOM 746 C CA . LEU A 1 90 ? 10.999 5.212 -5.389 1.00 86.44 90 LEU A CA 1
ATOM 747 C C . LEU A 1 90 ? 12.463 4.765 -5.374 1.00 86.44 90 LEU A C 1
ATOM 749 O O . LEU A 1 90 ? 12.795 3.754 -4.751 1.00 86.44 90 LEU A O 1
ATOM 753 N N . ASN A 1 91 ? 13.335 5.512 -6.051 1.00 82.06 91 ASN A N 1
ATOM 754 C CA . ASN A 1 91 ? 14.704 5.101 -6.310 1.00 82.06 91 ASN A CA 1
ATOM 755 C C . ASN A 1 91 ? 15.646 5.499 -5.175 1.00 82.06 91 ASN A C 1
ATOM 757 O O . ASN A 1 91 ? 16.455 6.424 -5.278 1.00 82.06 91 ASN A O 1
ATOM 761 N N . SER A 1 92 ? 15.581 4.741 -4.081 1.00 75.69 92 SER A N 1
ATOM 762 C CA . SER A 1 92 ? 16.508 4.899 -2.952 1.00 75.69 92 SER A CA 1
ATOM 763 C C . SER A 1 92 ? 17.978 4.734 -3.374 1.00 75.69 92 SER A C 1
ATOM 765 O O . SER A 1 92 ? 18.871 5.284 -2.732 1.00 75.69 92 SER A O 1
ATOM 767 N N . ALA A 1 93 ? 18.232 4.001 -4.465 1.00 77.88 93 ALA A N 1
ATOM 768 C CA . ALA A 1 93 ? 19.563 3.734 -4.999 1.00 77.88 93 ALA A CA 1
ATOM 769 C C . ALA A 1 93 ? 20.085 4.808 -5.978 1.00 77.88 93 ALA A C 1
ATOM 771 O O . ALA A 1 93 ? 21.200 4.663 -6.474 1.00 77.88 93 ALA A O 1
ATOM 772 N N . LYS A 1 94 ? 19.321 5.882 -6.254 1.00 82.06 94 LYS A N 1
ATOM 773 C CA . LYS A 1 94 ? 19.656 6.926 -7.250 1.00 82.06 94 LYS A CA 1
ATOM 774 C C . LYS A 1 94 ? 19.984 6.369 -8.641 1.00 82.06 94 LYS A C 1
ATOM 776 O O . LYS A 1 94 ? 20.802 6.937 -9.363 1.00 82.06 94 LYS A O 1
ATOM 781 N N . SER A 1 95 ? 19.385 5.244 -9.007 1.00 85.38 95 SER A N 1
ATOM 782 C CA . SER A 1 95 ? 19.497 4.733 -10.367 1.00 85.38 95 SER A CA 1
ATOM 783 C C . SER A 1 95 ? 18.541 5.485 -11.305 1.00 85.38 95 SER A C 1
ATOM 785 O O . SER A 1 95 ? 17.626 6.184 -10.877 1.00 85.38 95 SER A O 1
ATOM 787 N N . GLU A 1 96 ? 18.758 5.385 -12.612 1.00 87.31 96 GLU A N 1
ATOM 788 C CA . GLU A 1 96 ? 17.825 5.931 -13.617 1.00 87.31 96 GLU A CA 1
ATOM 789 C C . GLU A 1 96 ? 16.729 4.918 -13.995 1.00 87.31 96 GLU A C 1
ATOM 791 O O . GLU A 1 96 ? 15.847 5.194 -14.813 1.00 87.31 96 GLU A O 1
ATOM 796 N N . LYS A 1 97 ? 16.786 3.727 -13.384 1.00 91.56 97 LYS A N 1
ATOM 797 C CA . LYS A 1 97 ? 15.883 2.604 -13.623 1.00 91.56 97 LYS A CA 1
ATOM 798 C C . LYS A 1 97 ? 14.977 2.385 -12.427 1.00 91.56 97 LYS A C 1
ATOM 800 O O . LYS A 1 97 ? 15.443 2.383 -11.296 1.00 91.56 97 LYS A O 1
ATOM 805 N N . ILE A 1 98 ? 13.700 2.143 -12.678 1.00 92.31 98 ILE A N 1
ATOM 806 C CA . ILE A 1 98 ? 12.725 1.774 -11.655 1.00 92.31 98 ILE A CA 1
ATOM 807 C C . ILE A 1 98 ? 12.645 0.252 -11.608 1.00 92.31 98 ILE A C 1
ATOM 809 O O . ILE A 1 98 ? 12.254 -0.382 -12.592 1.00 92.31 98 ILE A O 1
ATOM 813 N N . PHE A 1 99 ? 12.969 -0.350 -10.466 1.00 94.62 99 PHE A N 1
ATOM 814 C CA . PHE A 1 99 ? 12.780 -1.788 -10.287 1.00 94.62 99 PHE A CA 1
ATOM 815 C C . PHE A 1 99 ? 11.348 -2.111 -9.857 1.00 94.62 99 PHE A C 1
ATOM 817 O O . PHE A 1 99 ? 10.738 -1.394 -9.058 1.00 94.62 99 PHE A O 1
ATOM 824 N N . TYR A 1 100 ? 10.826 -3.264 -10.291 1.00 95.31 100 TYR A N 1
ATOM 825 C CA . TYR A 1 100 ? 9.492 -3.726 -9.877 1.00 95.31 100 TYR A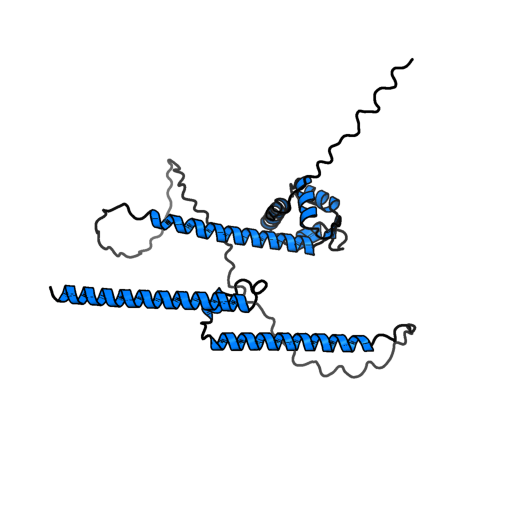 CA 1
ATOM 826 C C . TYR A 1 100 ? 9.324 -3.758 -8.350 1.00 95.31 100 TYR A C 1
ATOM 828 O O . TYR A 1 100 ? 8.287 -3.362 -7.818 1.00 95.31 100 TYR A O 1
ATOM 836 N N . LYS A 1 101 ? 10.365 -4.203 -7.632 1.00 94.31 101 LYS A N 1
ATOM 837 C CA . LYS A 1 101 ? 10.360 -4.284 -6.163 1.00 94.31 101 LYS A CA 1
ATOM 838 C C . LYS A 1 101 ? 10.163 -2.914 -5.510 1.00 94.31 101 LYS A C 1
ATOM 840 O O . LYS A 1 101 ? 9.439 -2.818 -4.522 1.00 94.31 101 LYS A O 1
ATOM 845 N N . GLU A 1 102 ? 10.780 -1.873 -6.060 1.00 93.56 102 GLU A N 1
ATOM 846 C CA . GLU A 1 102 ? 10.686 -0.504 -5.547 1.00 93.56 102 GLU A CA 1
ATOM 847 C C . GLU A 1 102 ? 9.298 0.072 -5.808 1.00 93.56 102 GLU A C 1
ATOM 849 O O . GLU A 1 102 ? 8.654 0.562 -4.883 1.00 93.56 102 GLU A O 1
ATOM 854 N N . LEU A 1 103 ? 8.783 -0.092 -7.030 1.00 92.69 103 LEU A N 1
ATOM 855 C CA . LEU A 1 103 ? 7.433 0.339 -7.387 1.00 92.69 103 LEU A CA 1
ATOM 856 C C . LEU A 1 103 ? 6.366 -0.352 -6.521 1.00 92.69 103 LEU A C 1
ATOM 858 O O . LEU A 1 103 ? 5.451 0.299 -6.013 1.00 92.69 103 LEU A O 1
ATOM 862 N N . ALA A 1 104 ? 6.502 -1.662 -6.295 1.00 94.75 104 ALA A N 1
ATOM 863 C CA . ALA A 1 104 ? 5.609 -2.422 -5.424 1.00 94.75 104 ALA A CA 1
ATOM 864 C C . ALA A 1 104 ? 5.682 -1.953 -3.962 1.00 94.75 104 ALA A C 1
ATOM 866 O O . ALA A 1 104 ? 4.645 -1.825 -3.306 1.00 94.75 104 ALA A O 1
ATOM 867 N N . LYS A 1 105 ? 6.888 -1.655 -3.460 1.00 93.12 105 LYS A N 1
ATOM 868 C CA . LYS A 1 105 ? 7.087 -1.086 -2.121 1.00 93.12 105 LYS A CA 1
ATOM 869 C C . LYS A 1 105 ? 6.413 0.282 -1.999 1.00 93.12 105 LYS A C 1
ATOM 871 O O . LYS A 1 105 ? 5.667 0.492 -1.046 1.00 93.12 105 LYS A O 1
ATOM 876 N N . GLY A 1 106 ? 6.604 1.164 -2.980 1.00 91.81 106 GLY A N 1
ATOM 877 C CA . GLY A 1 106 ? 5.964 2.481 -3.017 1.00 91.81 106 GLY A CA 1
ATOM 878 C C . GLY A 1 106 ? 4.439 2.395 -3.027 1.00 91.81 106 GLY A C 1
ATOM 879 O O . GLY A 1 106 ? 3.778 3.082 -2.253 1.00 91.81 106 GLY A O 1
ATOM 880 N N . ARG A 1 107 ? 3.865 1.482 -3.821 1.00 93.12 107 ARG A N 1
ATOM 881 C CA . ARG A 1 107 ? 2.413 1.241 -3.831 1.00 93.12 107 ARG A CA 1
ATOM 882 C C . ARG A 1 107 ? 1.896 0.758 -2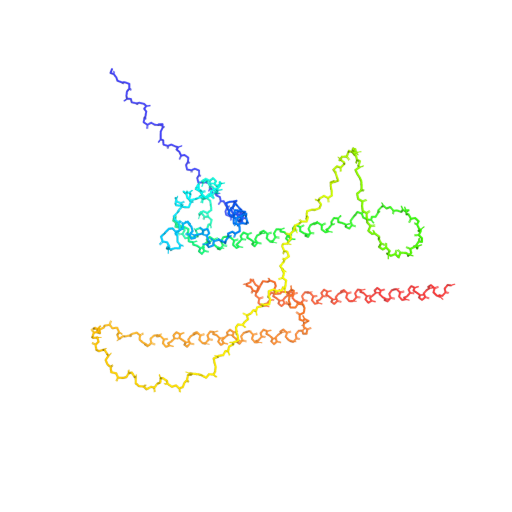.476 1.00 93.12 107 ARG A C 1
ATOM 884 O O . ARG A 1 107 ? 0.843 1.199 -2.028 1.00 93.12 107 ARG A O 1
ATOM 891 N N . ASN A 1 108 ? 2.603 -0.162 -1.824 1.00 92.94 108 ASN A N 1
ATOM 892 C CA . ASN A 1 108 ? 2.188 -0.656 -0.511 1.00 92.94 108 ASN A CA 1
ATOM 893 C C . ASN A 1 108 ? 2.271 0.437 0.562 1.00 92.94 108 ASN A C 1
ATOM 895 O O . ASN A 1 108 ? 1.386 0.496 1.413 1.00 92.94 108 ASN A O 1
ATOM 899 N N . SER A 1 109 ? 3.278 1.314 0.483 1.00 91.00 109 SER A N 1
ATOM 900 C CA . SER A 1 109 ? 3.364 2.509 1.330 1.00 91.00 109 SER A CA 1
ATOM 901 C C . SER A 1 109 ? 2.131 3.392 1.142 1.00 91.00 109 SER A C 1
ATOM 903 O O . SER A 1 109 ? 1.414 3.632 2.105 1.00 91.00 109 SER A O 1
ATOM 905 N N . HIS A 1 110 ? 1.787 3.731 -0.107 1.00 90.38 110 HIS A N 1
ATOM 906 C CA . HIS A 1 110 ? 0.599 4.533 -0.423 1.00 90.38 110 HIS A CA 1
ATOM 907 C C . HIS A 1 110 ? -0.698 3.942 0.139 1.00 90.38 110 HIS A C 1
ATOM 909 O O . HIS A 1 110 ? -1.524 4.644 0.720 1.00 90.38 110 HIS A O 1
ATOM 915 N N . LEU A 1 111 ? -0.887 2.628 -0.013 1.00 91.19 111 LEU A N 1
ATOM 916 C CA . LEU A 1 111 ? -2.065 1.941 0.515 1.00 91.19 111 LEU A CA 1
ATOM 917 C C . LEU A 1 111 ? -2.109 1.964 2.047 1.00 91.19 111 LEU A C 1
ATOM 919 O O . LEU A 1 111 ? -3.195 2.030 2.629 1.00 91.19 111 LEU A O 1
ATOM 923 N N . SER A 1 112 ? -0.948 1.886 2.698 1.00 90.12 112 SER A N 1
ATOM 924 C CA . SER A 1 112 ? -0.830 1.994 4.150 1.00 90.12 112 SER A CA 1
ATOM 925 C C . SER A 1 112 ? -1.192 3.399 4.630 1.00 90.12 112 SER A C 1
ATOM 927 O O . SER A 1 112 ? -2.015 3.529 5.539 1.00 90.12 112 SER A O 1
ATOM 929 N N . ASP A 1 113 ? -0.664 4.429 3.968 1.00 88.75 113 ASP A N 1
ATOM 930 C CA . ASP A 1 113 ? -0.918 5.841 4.277 1.00 88.75 113 ASP A CA 1
ATOM 931 C C . ASP A 1 113 ? -2.399 6.178 4.095 1.00 88.75 113 ASP A C 1
ATOM 933 O O . ASP A 1 113 ? -3.071 6.639 5.015 1.00 88.75 113 ASP A O 1
ATOM 937 N N . ARG A 1 114 ? -2.987 5.781 2.965 1.00 89.62 114 ARG A N 1
ATOM 938 C CA . ARG A 1 114 ? -4.425 5.938 2.725 1.00 89.62 114 ARG A CA 1
ATOM 939 C C . ARG A 1 114 ? -5.273 5.255 3.803 1.00 89.62 114 ARG A C 1
ATOM 941 O O . ARG A 1 114 ? -6.322 5.757 4.208 1.00 89.62 114 ARG A O 1
ATOM 948 N N . ARG A 1 115 ? -4.850 4.082 4.283 1.00 89.69 115 ARG A N 1
ATOM 949 C CA . ARG A 1 115 ? -5.567 3.349 5.335 1.00 89.69 115 ARG A CA 1
ATOM 950 C C . ARG A 1 115 ? -5.419 4.026 6.702 1.00 89.69 115 ARG A C 1
ATOM 952 O O . ARG A 1 115 ? -6.353 3.944 7.501 1.00 89.69 115 ARG A O 1
ATOM 959 N N . SER A 1 116 ? -4.286 4.662 6.992 1.00 89.12 116 SER A N 1
ATOM 960 C CA . SER A 1 116 ? -4.081 5.405 8.239 1.00 89.12 116 SER A CA 1
ATOM 961 C C . SER A 1 116 ? -4.880 6.716 8.245 1.00 89.12 116 SER A C 1
ATOM 963 O O . SER A 1 116 ? -5.533 7.011 9.246 1.00 89.12 116 SER A O 1
ATOM 965 N N . GLU A 1 117 ? -4.964 7.416 7.112 1.00 87.69 117 GLU A N 1
ATOM 966 C CA . GLU A 1 117 ? -5.792 8.617 6.926 1.00 87.69 117 GLU A CA 1
ATOM 967 C C . GLU A 1 117 ? -7.289 8.340 7.134 1.00 87.69 117 GLU A C 1
ATOM 969 O O . GLU A 1 117 ? -7.990 9.083 7.829 1.00 87.69 117 GLU A O 1
ATOM 974 N N . LEU A 1 118 ? -7.792 7.228 6.588 1.00 86.38 118 LEU A N 1
ATOM 975 C CA . LEU A 1 118 ? -9.185 6.807 6.785 1.00 86.38 118 LEU A CA 1
ATOM 976 C C . LEU A 1 118 ? -9.487 6.475 8.251 1.00 86.38 118 LEU A C 1
ATOM 978 O O . LEU A 1 118 ? -10.571 6.774 8.756 1.00 86.38 118 LEU A O 1
ATOM 982 N N . LYS A 1 119 ? -8.521 5.885 8.964 1.00 87.81 119 LYS A N 1
ATOM 983 C CA . LYS A 1 119 ? -8.656 5.647 10.405 1.00 87.81 119 LYS A CA 1
ATOM 984 C C . LYS A 1 119 ? -8.683 6.968 11.169 1.00 87.81 119 LYS A C 1
ATOM 986 O O . LYS A 1 119 ? -9.579 7.164 11.981 1.00 87.81 119 LYS A O 1
ATOM 991 N N . ALA A 1 120 ? -7.749 7.875 10.888 1.00 86.00 120 ALA A N 1
ATOM 992 C CA . ALA A 1 120 ? -7.650 9.168 11.563 1.00 86.00 120 ALA A CA 1
ATOM 993 C C . ALA A 1 120 ? -8.913 10.029 11.377 1.00 86.00 120 ALA A C 1
ATOM 995 O O . ALA A 1 120 ? -9.416 10.600 12.343 1.00 86.00 120 ALA A O 1
ATOM 996 N N . SER A 1 121 ? -9.466 10.067 10.162 1.00 85.25 121 SER A N 1
ATOM 997 C CA . SER A 1 121 ? -10.703 10.805 9.862 1.00 85.25 121 SER A CA 1
ATOM 998 C C . SER A 1 121 ? -11.946 10.197 10.522 1.00 85.25 121 SER A C 1
ATOM 1000 O O . SER A 1 121 ? -12.809 10.939 10.994 1.00 85.25 121 SER A O 1
ATOM 1002 N N . SER A 1 122 ? -12.018 8.868 10.648 1.00 82.94 122 SER A N 1
ATOM 1003 C CA . SER A 1 122 ? -13.135 8.201 11.335 1.00 82.94 122 SER A CA 1
ATOM 1004 C C . SER A 1 122 ? -13.252 8.650 12.800 1.00 82.94 122 SER A C 1
ATOM 1006 O O . SER A 1 122 ? -14.346 8.994 13.248 1.00 82.94 122 SER A O 1
ATOM 1008 N N . PHE A 1 123 ? -12.128 8.772 13.520 1.00 75.19 123 PHE A N 1
ATOM 1009 C CA . PHE A 1 123 ? -12.120 9.213 14.924 1.00 75.19 123 PHE A CA 1
ATOM 1010 C C . PHE A 1 123 ? -12.564 10.668 15.128 1.00 75.19 123 PHE A C 1
ATOM 1012 O O . PHE A 1 123 ? -13.101 11.000 16.183 1.00 75.19 123 PHE A O 1
ATOM 1019 N N . GLN A 1 124 ? -12.372 11.544 14.137 1.00 71.00 124 GLN A N 1
ATOM 1020 C CA . GLN A 1 124 ? -12.803 12.942 14.238 1.00 71.00 124 GLN A CA 1
ATOM 1021 C C . GLN A 1 124 ? -14.314 13.106 14.019 1.00 71.00 124 GLN A C 1
ATOM 1023 O O . GLN A 1 124 ? -14.925 14.009 14.588 1.00 71.00 124 GLN A O 1
ATOM 1028 N N . SER A 1 125 ? -14.934 12.217 13.238 1.00 60.97 125 SER A N 1
ATOM 1029 C CA . SER A 1 125 ? -16.368 12.293 12.936 1.00 60.97 125 SER A CA 1
ATOM 1030 C C . SER A 1 125 ? -17.272 11.836 14.093 1.00 60.97 125 SER A C 1
ATOM 1032 O O . SER A 1 125 ? -18.351 12.397 14.287 1.00 60.97 125 SER A O 1
ATOM 1034 N N . GLU A 1 126 ? -16.823 10.894 14.929 1.00 58.03 126 GLU A N 1
ATOM 1035 C CA . GLU A 1 126 ? -17.619 10.385 16.059 1.00 58.03 126 GLU A CA 1
ATOM 1036 C C . GLU A 1 126 ? -17.689 11.366 17.245 1.00 58.03 126 GLU A C 1
ATOM 1038 O O . GLU A 1 126 ? -18.656 11.354 18.010 1.00 58.03 126 GLU A O 1
ATOM 1043 N N . GLY A 1 127 ? -16.722 12.283 17.366 1.00 55.59 127 GLY A N 1
ATOM 1044 C CA . GLY A 1 127 ? -16.697 13.303 18.420 1.00 55.59 127 GLY A CA 1
ATOM 1045 C C . GLY A 1 127 ? -17.766 14.394 18.285 1.00 55.59 127 GLY A C 1
ATOM 1046 O O . GLY A 1 127 ? -18.065 15.074 19.265 1.00 55.59 127 GLY A O 1
ATOM 1047 N N . ASN A 1 128 ? -18.378 14.550 17.105 1.00 52.06 128 ASN A N 1
ATOM 1048 C CA . ASN A 1 128 ? -19.339 15.627 16.840 1.00 52.06 128 ASN A CA 1
ATOM 1049 C C . ASN A 1 128 ? -20.814 15.182 16.931 1.00 52.06 128 ASN A C 1
ATOM 1051 O O . ASN A 1 128 ? -21.716 16.017 16.952 1.00 52.06 128 ASN A O 1
ATOM 1055 N N . ILE A 1 129 ? -21.082 13.875 17.039 1.00 55.78 129 ILE A N 1
ATOM 1056 C CA . ILE A 1 129 ? -22.454 13.337 17.109 1.00 55.78 129 ILE A CA 1
ATOM 1057 C C . ILE A 1 129 ? -23.029 13.444 18.537 1.00 55.78 129 ILE A C 1
ATOM 1059 O O . ILE A 1 129 ? -24.235 13.600 18.715 1.00 55.78 129 ILE A O 1
ATOM 1063 N N . LEU A 1 130 ? -22.183 13.467 19.574 1.00 53.78 130 LEU A N 1
ATOM 1064 C CA . LEU A 1 130 ? -22.621 13.540 20.978 1.00 53.78 130 LEU A CA 1
ATOM 1065 C C . LEU A 1 130 ? -23.098 14.928 21.447 1.00 53.78 130 LEU A C 1
ATOM 1067 O O . LEU A 1 130 ? -23.706 15.018 22.515 1.00 53.78 130 LEU A O 1
ATOM 1071 N N . ASN A 1 131 ? -22.915 15.983 20.646 1.00 54.53 131 ASN A N 1
ATOM 1072 C CA . ASN A 1 131 ? -23.366 17.339 20.983 1.00 54.53 131 ASN A CA 1
ATOM 1073 C C . ASN A 1 131 ? -24.668 17.764 20.272 1.00 54.53 131 ASN A C 1
ATOM 1075 O O . ASN A 1 131 ? -25.172 18.850 20.546 1.00 54.53 131 ASN A O 1
ATOM 1079 N N . SER A 1 132 ? -25.255 16.922 19.406 1.00 49.50 132 SER A N 1
ATOM 1080 C CA . SER A 1 132 ? -26.438 17.288 18.599 1.00 49.50 132 SER A CA 1
ATOM 1081 C C . SER A 1 132 ? -27.786 16.744 19.120 1.00 49.50 132 SER A C 1
ATOM 1083 O O . SER A 1 132 ? -28.837 17.114 18.610 1.00 49.50 132 SER A O 1
ATOM 1085 N N . THR A 1 133 ? -27.812 15.938 20.190 1.00 49.53 133 THR A N 1
ATOM 1086 C CA . THR A 1 133 ? -29.050 15.307 20.720 1.00 49.53 133 THR A CA 1
ATOM 1087 C C . THR A 1 133 ? -29.519 15.827 22.086 1.00 49.53 133 THR A C 1
ATOM 1089 O O . THR A 1 133 ? -30.040 15.070 22.904 1.00 49.53 133 THR A O 1
ATOM 1092 N N . ARG A 1 134 ? -29.372 17.129 22.369 1.00 53.59 134 ARG A N 1
ATOM 1093 C CA . ARG A 1 134 ? -29.901 17.741 23.608 1.00 53.59 134 ARG A CA 1
ATOM 1094 C C . ARG A 1 134 ? -30.734 19.011 23.411 1.00 53.59 134 ARG A C 1
ATOM 1096 O O . ARG A 1 134 ? -30.735 19.853 24.291 1.00 53.59 134 ARG A O 1
ATOM 1103 N N . THR A 1 135 ? -31.515 19.131 22.338 1.00 52.56 135 THR A N 1
ATOM 1104 C CA . THR A 1 135 ? -32.638 20.094 22.297 1.00 52.56 135 THR A CA 1
ATOM 1105 C C . THR A 1 135 ? -33.773 19.598 21.398 1.00 52.56 135 THR A C 1
ATOM 1107 O O . THR A 1 135 ? -33.859 19.940 20.223 1.00 52.56 135 THR A O 1
ATOM 1110 N N . SER A 1 136 ? -34.648 18.759 21.940 1.00 51.12 136 SER A N 1
ATOM 1111 C CA . SER A 1 136 ? -36.096 18.824 21.682 1.00 51.12 136 SER A CA 1
ATOM 1112 C C . SER A 1 136 ? -36.807 17.911 22.673 1.00 51.12 136 SER A C 1
ATOM 1114 O O . SER A 1 136 ? -36.871 16.692 22.533 1.00 51.12 136 SER A O 1
ATOM 1116 N N . SER A 1 137 ? -37.300 18.547 23.732 1.00 57.03 137 SER A N 1
ATOM 1117 C CA . SER A 1 137 ? -38.526 18.135 24.395 1.00 57.03 137 SER A CA 1
ATOM 1118 C C . SER A 1 137 ? -39.665 18.076 23.372 1.00 57.03 137 SER A C 1
ATOM 1120 O O . SER A 1 137 ? -39.625 18.754 22.349 1.00 57.03 137 SER A O 1
ATOM 1122 N N . ASP A 1 138 ? -40.688 17.298 23.703 1.00 58.12 138 ASP A N 1
ATOM 1123 C CA . ASP A 1 138 ? -41.961 17.171 22.994 1.00 58.12 138 ASP A CA 1
ATOM 1124 C C . ASP A 1 138 ? -41.966 16.318 21.725 1.00 58.12 138 ASP A C 1
ATOM 1126 O O . ASP A 1 138 ? -42.016 16.808 20.599 1.00 58.12 138 ASP A O 1
ATOM 1130 N N . ARG A 1 139 ? -42.169 15.009 21.918 1.00 44.75 139 ARG A N 1
ATOM 1131 C CA . ARG A 1 139 ? -43.326 14.385 21.268 1.00 44.75 139 ARG A CA 1
ATOM 1132 C C . ARG A 1 139 ? -43.857 13.181 22.035 1.00 44.75 139 ARG A C 1
ATOM 1134 O O . ARG A 1 139 ? -43.132 12.270 22.416 1.00 44.75 139 ARG A O 1
ATOM 1141 N N . LYS A 1 140 ? -45.164 13.281 22.255 1.00 51.94 140 LYS A N 1
ATOM 1142 C CA . LYS A 1 140 ? -46.069 12.385 22.957 1.00 51.94 140 LYS A CA 1
ATOM 1143 C C . LYS A 1 140 ? -46.009 10.953 22.442 1.00 51.94 140 LYS A C 1
ATOM 1145 O O . LYS A 1 140 ? -45.847 10.702 21.250 1.00 51.94 140 LYS A O 1
ATOM 1150 N N . GLU A 1 141 ? -46.242 10.061 23.394 1.00 59.47 141 GLU A N 1
ATOM 1151 C CA . GLU A 1 141 ? -46.751 8.712 23.215 1.00 59.47 141 GLU A CA 1
ATOM 1152 C C . GLU A 1 141 ? -47.786 8.636 22.085 1.00 59.47 141 GLU A C 1
ATOM 1154 O O . GLU A 1 141 ? -48.762 9.385 22.087 1.00 59.47 141 GLU A O 1
ATOM 1159 N N . LEU A 1 142 ? -47.624 7.680 21.170 1.00 44.94 142 LEU A N 1
ATOM 1160 C CA . LEU A 1 142 ? -48.782 7.014 20.593 1.0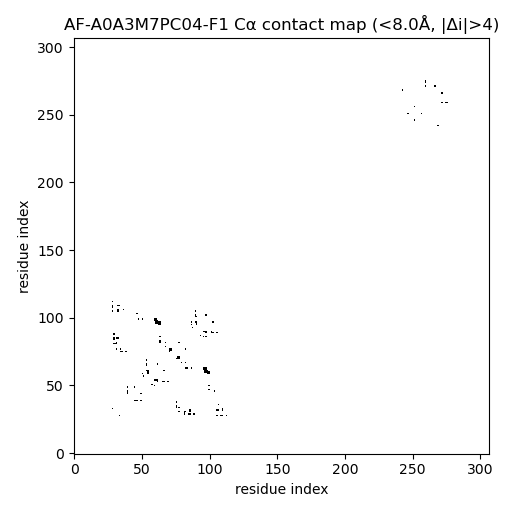0 44.94 142 LEU A CA 1
ATOM 1161 C C . LEU A 1 142 ? -48.456 5.553 20.274 1.00 44.94 142 LEU A C 1
ATOM 1163 O O . LEU A 1 142 ? -47.538 5.200 19.537 1.00 44.94 142 LEU A O 1
ATOM 1167 N N . SER A 1 143 ? -49.251 4.729 20.931 1.00 55.28 143 SER A N 1
ATOM 1168 C CA . SER A 1 143 ? -49.496 3.305 20.802 1.00 55.28 143 SER A CA 1
ATOM 1169 C C . SER A 1 143 ? -49.320 2.675 19.412 1.00 55.28 143 SER A C 1
ATOM 1171 O O . SER A 1 143 ? -49.935 3.085 18.436 1.00 55.28 143 SER A O 1
ATOM 1173 N N . LYS A 1 144 ? -48.617 1.535 19.413 1.00 51.47 144 LYS A N 1
ATOM 1174 C CA . LYS A 1 144 ? -49.201 0.199 19.179 1.00 51.47 144 LYS A CA 1
ATOM 1175 C C . LYS A 1 144 ? -50.114 0.090 17.950 1.00 51.47 144 LYS A C 1
ATOM 1177 O O . LYS A 1 144 ? -51.301 0.375 18.039 1.00 51.47 144 LYS A O 1
ATOM 1182 N N . SER A 1 145 ? -49.600 -0.486 16.864 1.00 41.75 145 SER A N 1
ATOM 1183 C CA . SER A 1 145 ? -50.401 -1.318 15.958 1.00 41.75 145 SER A CA 1
ATOM 1184 C C . SER A 1 145 ? -49.522 -2.291 15.181 1.00 41.75 145 SER A C 1
ATOM 1186 O O . SER A 1 145 ? -48.586 -1.923 14.481 1.00 41.75 145 SER A O 1
ATOM 1188 N N . ARG A 1 146 ? -49.849 -3.562 15.388 1.00 52.69 146 ARG A N 1
ATOM 1189 C CA . ARG A 1 146 ? -49.310 -4.773 14.784 1.00 52.69 146 ARG A CA 1
ATOM 1190 C C . ARG A 1 146 ? -50.340 -5.211 13.744 1.00 52.69 146 ARG A C 1
ATOM 1192 O O . ARG A 1 146 ? -51.455 -5.539 14.126 1.00 52.69 146 ARG A O 1
ATOM 1199 N N . SER A 1 147 ? -49.982 -5.218 12.467 1.00 46.12 147 SER A N 1
ATOM 1200 C CA . SER A 1 147 ? -50.668 -5.970 11.404 1.00 46.12 147 SER A CA 1
ATOM 1201 C C . SER A 1 147 ? -49.615 -6.279 10.332 1.00 46.12 147 SER A C 1
ATOM 1203 O O . SER A 1 147 ? -48.815 -5.425 9.972 1.00 46.12 147 SER A O 1
ATOM 1205 N N . SER A 1 148 ? -49.287 -7.556 10.153 1.00 52.03 148 SER A N 1
ATOM 1206 C CA . SER A 1 148 ? -49.934 -8.495 9.228 1.00 52.03 148 SER A CA 1
ATOM 1207 C C . SER A 1 148 ? -49.597 -8.149 7.780 1.00 52.03 148 SER A C 1
ATOM 1209 O O . SER A 1 148 ? -50.268 -7.355 7.133 1.00 52.03 148 SER A O 1
ATOM 1211 N N . ILE A 1 149 ? -48.503 -8.750 7.313 1.00 44.47 149 ILE A N 1
ATOM 1212 C CA . ILE A 1 149 ? -48.070 -8.754 5.919 1.00 44.47 149 ILE A CA 1
ATOM 1213 C C . ILE A 1 149 ? -49.027 -9.685 5.175 1.00 44.47 149 ILE A C 1
ATOM 1215 O O . ILE A 1 149 ? -49.039 -10.888 5.431 1.00 44.47 149 ILE A O 1
ATOM 1219 N N . GLN A 1 150 ? -49.833 -9.118 4.284 1.00 48.91 150 GLN A N 1
ATOM 1220 C CA . GLN A 1 150 ? -50.628 -9.858 3.318 1.00 48.91 150 GLN A CA 1
ATOM 1221 C C . GLN A 1 150 ? -50.200 -9.402 1.925 1.00 48.91 150 GLN A C 1
ATOM 1223 O O . GLN A 1 150 ? -50.230 -8.219 1.598 1.00 48.91 150 GLN A O 1
ATOM 1228 N N . SER A 1 151 ? -49.714 -10.370 1.160 1.00 47.09 151 SER A N 1
ATOM 1229 C CA . SER A 1 151 ? -49.287 -10.259 -0.226 1.00 47.09 151 SER A CA 1
ATOM 1230 C C . SER A 1 151 ? -50.455 -9.888 -1.138 1.00 47.09 151 SER A C 1
ATOM 1232 O O . SER A 1 151 ? -51.538 -10.456 -0.998 1.00 47.09 151 SER A O 1
ATOM 1234 N N . CYS A 1 152 ? -50.208 -9.043 -2.136 1.00 31.61 152 CYS A N 1
ATOM 1235 C CA . CYS A 1 152 ? -50.983 -9.040 -3.373 1.00 31.61 152 CYS A CA 1
ATOM 1236 C C . CYS A 1 152 ? -50.157 -8.471 -4.530 1.00 31.61 152 CYS A C 1
ATOM 1238 O O . CYS A 1 152 ? -49.564 -7.395 -4.446 1.00 31.61 152 CYS A O 1
ATOM 1240 N N . GLU A 1 153 ? -50.121 -9.261 -5.595 1.00 42.09 153 GLU A N 1
ATOM 1241 C CA . GLU A 1 153 ? -49.661 -8.924 -6.932 1.00 42.09 153 GLU A CA 1
ATOM 1242 C C . GLU A 1 153 ? -50.630 -7.948 -7.625 1.00 42.09 153 GLU A C 1
ATOM 1244 O O . GLU A 1 153 ? -51.809 -7.894 -7.282 1.00 42.09 153 GLU A O 1
ATOM 1249 N N . THR A 1 154 ? -50.116 -7.295 -8.675 1.00 38.16 154 THR A N 1
ATOM 1250 C CA . THR A 1 154 ? -50.739 -6.951 -9.977 1.00 38.16 154 THR A CA 1
ATOM 1251 C C . THR A 1 154 ? -50.698 -5.481 -10.435 1.00 38.16 154 THR A C 1
ATOM 1253 O O . THR A 1 154 ? -51.142 -4.555 -9.771 1.00 38.16 154 THR A O 1
ATOM 1256 N N . SER A 1 155 ? -50.168 -5.362 -11.664 1.00 47.28 155 SER A N 1
ATOM 1257 C CA . SER A 1 155 ? -50.510 -4.476 -12.794 1.00 47.28 155 SER A CA 1
ATOM 1258 C C . SER A 1 155 ? -50.381 -2.944 -12.725 1.00 47.28 155 SER A C 1
ATOM 1260 O O . SER A 1 155 ? -51.144 -2.247 -12.072 1.00 47.28 155 SER A O 1
ATOM 1262 N N . ARG A 1 156 ? -49.460 -2.470 -13.585 1.00 45.81 156 ARG A N 1
ATOM 1263 C CA . ARG A 1 156 ? -49.517 -1.331 -14.532 1.00 45.81 156 ARG A CA 1
ATOM 1264 C C . ARG A 1 156 ? -50.795 -0.472 -14.540 1.00 45.81 156 ARG A C 1
ATOM 1266 O O . ARG A 1 156 ? -51.850 -1.014 -14.835 1.00 45.81 156 ARG A O 1
ATOM 1273 N N . THR A 1 157 ? -50.612 0.852 -14.507 1.00 41.44 157 THR A N 1
ATOM 1274 C CA . THR A 1 157 ? -51.027 1.794 -15.576 1.00 41.44 157 THR A CA 1
ATOM 1275 C C . THR A 1 157 ? -50.289 3.129 -15.448 1.00 41.44 157 THR A C 1
ATOM 1277 O O . THR A 1 157 ? -49.921 3.550 -14.354 1.00 41.44 157 THR A O 1
ATOM 1280 N N . ASP A 1 158 ? -50.089 3.757 -16.601 1.00 46.84 158 ASP A N 1
ATOM 1281 C CA . ASP A 1 158 ? -49.471 5.052 -16.866 1.00 46.84 158 ASP A CA 1
ATOM 1282 C C . ASP A 1 158 ? -50.141 6.242 -16.158 1.00 46.84 158 ASP A C 1
ATOM 1284 O O . ASP A 1 158 ? -51.366 6.335 -16.139 1.00 46.84 158 ASP A O 1
ATOM 1288 N N . ALA A 1 159 ? -49.341 7.210 -15.696 1.00 49.16 159 ALA A N 1
ATOM 1289 C CA . ALA A 1 159 ? -49.680 8.635 -15.740 1.00 49.16 159 ALA A CA 1
ATOM 1290 C C . ALA A 1 159 ? -48.443 9.504 -15.465 1.00 49.16 159 ALA A C 1
ATOM 1292 O O . ALA A 1 159 ? -47.603 9.192 -14.623 1.00 49.16 159 ALA A O 1
ATOM 1293 N N . LYS A 1 160 ? -48.361 10.586 -16.235 1.00 51.25 160 LYS A N 1
ATOM 1294 C CA . LYS A 1 160 ? -47.359 11.646 -16.203 1.00 51.25 160 LYS A CA 1
ATOM 1295 C C . LYS A 1 160 ? -47.587 12.580 -15.008 1.00 51.25 160 LYS A C 1
ATOM 1297 O O . LYS A 1 160 ? -48.732 12.782 -14.621 1.00 51.25 160 LYS A O 1
ATOM 1302 N N . ASP A 1 161 ? -46.489 13.147 -14.514 1.00 43.59 161 ASP A N 1
ATOM 1303 C CA . ASP A 1 161 ? -46.293 14.566 -14.163 1.00 43.59 161 ASP A CA 1
ATOM 1304 C C . ASP A 1 161 ? -45.523 14.808 -12.850 1.00 43.59 161 ASP A C 1
ATOM 1306 O O . ASP A 1 161 ? -45.789 14.245 -11.793 1.00 43.59 161 ASP A O 1
ATOM 1310 N N . ASP A 1 162 ? -44.558 15.716 -13.011 1.00 43.19 162 ASP A N 1
ATOM 1311 C CA . ASP A 1 162 ? -44.012 16.697 -12.079 1.00 43.19 162 ASP A CA 1
ATOM 1312 C C . ASP A 1 162 ? -43.025 16.354 -10.945 1.00 43.19 162 ASP A C 1
ATOM 1314 O O . ASP A 1 162 ? -43.308 15.753 -9.911 1.00 43.19 162 ASP A O 1
ATOM 1318 N N . SER A 1 163 ? -41.887 17.048 -11.078 1.00 45.78 163 SER A N 1
ATOM 1319 C CA . SER A 1 163 ? -41.033 17.603 -10.023 1.00 45.78 163 SER A CA 1
ATOM 1320 C C . SER A 1 163 ? -40.077 16.642 -9.307 1.00 45.78 163 SER A C 1
ATOM 1322 O O . SER A 1 163 ? -40.282 16.155 -8.197 1.00 45.78 163 SER A O 1
ATOM 1324 N N . CYS A 1 164 ? -38.906 16.478 -9.918 1.00 36.31 164 CYS A N 1
ATOM 1325 C CA . CYS A 1 164 ? -37.705 15.980 -9.266 1.00 36.31 164 CYS A CA 1
ATOM 1326 C C . CYS A 1 164 ? -37.235 16.949 -8.161 1.00 36.31 164 CYS A C 1
ATOM 1328 O O . CYS A 1 164 ? -36.464 17.880 -8.400 1.00 36.31 164 CYS A O 1
ATOM 1330 N N . LYS A 1 165 ? -37.675 16.705 -6.922 1.00 39.06 165 LYS A N 1
ATOM 1331 C CA . LYS A 1 165 ? -36.936 17.124 -5.727 1.00 39.06 165 LYS A CA 1
ATOM 1332 C C . LYS A 1 165 ? -35.717 16.214 -5.605 1.00 39.06 165 LYS A C 1
ATOM 1334 O O . LYS A 1 165 ? -35.846 15.016 -5.381 1.00 39.06 165 LYS A O 1
ATOM 1339 N N . ILE A 1 166 ? -34.535 16.784 -5.813 1.00 43.12 166 ILE A N 1
ATOM 1340 C CA . ILE A 1 166 ? -33.262 16.098 -5.600 1.00 43.12 166 ILE A CA 1
ATOM 1341 C C . ILE A 1 166 ? -33.084 15.950 -4.087 1.00 43.12 166 ILE A C 1
ATOM 1343 O O . ILE A 1 166 ? -32.689 16.893 -3.401 1.00 43.12 166 ILE A O 1
ATOM 1347 N N . ASP A 1 167 ? -33.406 14.769 -3.566 1.00 38.25 167 ASP A N 1
ATOM 1348 C CA . ASP A 1 167 ? -33.052 14.375 -2.208 1.00 38.25 167 ASP A CA 1
ATOM 1349 C C . ASP A 1 167 ? -31.524 14.290 -2.094 1.00 38.25 167 ASP A C 1
ATOM 1351 O O . ASP A 1 167 ? -30.870 13.385 -2.614 1.00 38.25 167 ASP A O 1
ATOM 1355 N N . SER A 1 168 ? -30.938 15.229 -1.357 1.00 47.06 168 SER A N 1
ATOM 1356 C CA . SER A 1 168 ? -29.517 15.305 -1.001 1.00 47.06 168 SER A CA 1
ATOM 1357 C C . SER A 1 168 ? -29.106 14.266 0.058 1.00 47.06 168 SER A C 1
ATOM 1359 O O . SER A 1 168 ? -28.313 14.536 0.958 1.00 47.06 168 SER A O 1
ATOM 1361 N N . ARG A 1 169 ? -29.633 13.040 -0.049 1.00 46.78 169 ARG A N 1
ATOM 1362 C CA . ARG A 1 169 ? -29.328 11.899 0.831 1.00 46.78 169 ARG A CA 1
ATOM 1363 C C . ARG A 1 169 ? -28.631 10.746 0.111 1.00 46.78 169 ARG A C 1
ATOM 1365 O O . ARG A 1 169 ? -28.720 9.601 0.548 1.00 46.78 169 ARG A O 1
ATOM 1372 N N . LEU A 1 170 ? -27.839 11.043 -0.919 1.00 42.94 170 LEU A N 1
ATOM 1373 C CA . LEU A 1 170 ? -26.781 10.135 -1.371 1.00 42.94 170 LEU A CA 1
ATOM 1374 C C . LEU A 1 170 ? -25.622 10.171 -0.366 1.00 42.94 170 LEU A C 1
ATOM 1376 O O . LEU A 1 170 ? -24.547 10.715 -0.597 1.00 42.94 170 LEU A O 1
ATOM 1380 N N . SER A 1 171 ? -25.904 9.573 0.793 1.00 47.44 171 SER A N 1
ATOM 1381 C CA . SER A 1 171 ? -24.920 8.965 1.671 1.00 47.44 171 SER A CA 1
ATOM 1382 C C . SER A 1 171 ? -24.029 8.074 0.812 1.00 47.44 171 SER A C 1
ATOM 1384 O O . SER A 1 171 ? -24.511 7.184 0.108 1.00 47.44 171 SER A O 1
ATOM 1386 N N . SER A 1 172 ? -22.736 8.379 0.834 1.00 50.00 172 SER A N 1
ATOM 1387 C CA . SER A 1 172 ? -21.669 7.692 0.123 1.00 50.00 172 SER A CA 1
ATOM 1388 C C . SER A 1 172 ? -21.558 6.239 0.586 1.00 50.00 172 SER A C 1
ATOM 1390 O O . SER A 1 172 ? -20.694 5.886 1.389 1.00 50.00 172 SER A O 1
ATOM 1392 N N . TYR A 1 173 ? -22.435 5.379 0.078 1.00 41.84 173 TYR A N 1
ATOM 1393 C CA . TYR A 1 173 ? -22.221 3.945 0.108 1.00 41.84 173 TYR A CA 1
ATOM 1394 C C . TYR A 1 173 ? -21.067 3.639 -0.837 1.00 41.84 173 TYR A C 1
ATOM 1396 O O . TYR A 1 173 ? -21.221 3.519 -2.051 1.00 41.84 173 TYR A O 1
ATOM 1404 N N . VAL A 1 174 ? -19.881 3.515 -0.249 1.00 49.12 174 VAL A N 1
ATOM 1405 C CA . VAL A 1 174 ? -18.805 2.719 -0.823 1.00 49.12 174 VAL A CA 1
ATOM 1406 C C . VAL A 1 174 ? -19.373 1.311 -0.977 1.00 49.12 174 VAL A C 1
ATOM 1408 O O . VAL A 1 174 ? -19.515 0.573 -0.003 1.00 49.12 174 VAL A O 1
ATOM 1411 N N . ILE A 1 175 ? -19.773 0.966 -2.199 1.00 45.09 175 ILE A N 1
ATOM 1412 C CA . ILE A 1 175 ? -20.156 -0.393 -2.567 1.00 45.09 175 ILE A CA 1
ATOM 1413 C C . ILE A 1 175 ? -18.880 -1.229 -2.449 1.00 45.09 175 ILE A C 1
ATOM 1415 O O . ILE A 1 175 ? -18.069 -1.280 -3.373 1.00 45.09 175 ILE A O 1
ATOM 1419 N N . LEU A 1 176 ? -18.660 -1.848 -1.285 1.00 49.47 176 LEU A N 1
ATOM 1420 C CA . LEU A 1 176 ? -17.711 -2.949 -1.194 1.00 49.47 176 LEU A CA 1
ATOM 1421 C C . LEU A 1 176 ? -18.251 -4.074 -2.088 1.00 49.47 176 LEU A C 1
ATOM 1423 O O . LEU A 1 176 ? -19.405 -4.477 -1.904 1.00 49.47 176 LEU A O 1
ATOM 1427 N N . PRO A 1 177 ? -17.463 -4.591 -3.047 1.00 45.88 177 PRO A N 1
ATOM 1428 C CA . PRO A 1 177 ? -17.869 -5.770 -3.792 1.00 45.88 177 PRO A CA 1
ATOM 1429 C C . PRO A 1 177 ? -18.127 -6.897 -2.791 1.00 45.88 177 PRO A C 1
ATOM 1431 O O . PRO A 1 177 ? -17.263 -7.223 -1.974 1.00 45.88 177 PRO A O 1
ATOM 1434 N N . LYS A 1 178 ? -19.341 -7.458 -2.829 1.00 38.88 178 LYS A N 1
ATOM 1435 C CA . LYS A 1 178 ? -19.670 -8.686 -2.107 1.00 38.88 178 LYS A CA 1
ATOM 1436 C C . LYS A 1 178 ? -18.712 -9.759 -2.613 1.00 38.88 178 LYS A C 1
ATOM 1438 O O . LYS A 1 178 ? -18.790 -10.170 -3.765 1.00 38.88 178 LYS A O 1
ATOM 1443 N N . ILE A 1 179 ? -17.766 -10.149 -1.769 1.00 43.50 179 ILE A N 1
ATOM 1444 C CA . ILE A 1 179 ? -16.978 -11.353 -1.986 1.00 43.50 179 ILE A CA 1
ATOM 1445 C C . ILE A 1 179 ? -17.943 -12.484 -1.651 1.00 43.50 179 ILE A C 1
ATOM 1447 O O . ILE A 1 179 ? -18.285 -12.667 -0.482 1.00 43.50 179 ILE A O 1
ATOM 1451 N N . ASP A 1 180 ? -18.453 -13.173 -2.671 1.00 32.59 180 ASP A N 1
ATOM 1452 C CA . ASP A 1 180 ? -19.244 -14.379 -2.464 1.00 32.59 180 ASP A CA 1
ATOM 1453 C C . ASP A 1 180 ? -18.394 -15.374 -1.672 1.00 32.59 180 ASP A C 1
ATOM 1455 O O . ASP A 1 180 ? -17.380 -15.893 -2.138 1.00 32.59 180 ASP A O 1
ATOM 1459 N N . SER A 1 181 ? -18.813 -15.623 -0.433 1.00 46.22 181 SER A N 1
ATOM 1460 C CA . SER A 1 181 ? -18.178 -16.553 0.504 1.00 46.22 181 SER A CA 1
ATOM 1461 C C . SER A 1 181 ? -18.395 -18.027 0.113 1.00 46.22 181 SER A C 1
ATOM 1463 O O . SER A 1 181 ? -18.275 -18.908 0.961 1.00 46.22 181 SER A O 1
ATOM 1465 N N . SER A 1 182 ? -18.727 -18.301 -1.152 1.00 46.47 182 SER A N 1
ATOM 1466 C CA . SER A 1 182 ? -18.980 -19.636 -1.701 1.00 46.47 182 SER A CA 1
ATOM 1467 C C . SER A 1 182 ? -17.858 -20.152 -2.605 1.00 46.47 182 SER A C 1
ATOM 1469 O O . SER A 1 182 ? -18.021 -21.206 -3.214 1.00 46.47 182 SER A O 1
ATOM 1471 N N . MET A 1 183 ? -16.705 -19.472 -2.691 1.00 44.31 183 MET A N 1
ATOM 1472 C CA . MET A 1 183 ? -15.491 -20.108 -3.222 1.00 44.31 183 MET A CA 1
ATOM 1473 C C . MET A 1 183 ? -14.903 -21.049 -2.165 1.00 44.31 183 MET A C 1
ATOM 1475 O O . MET A 1 183 ? -13.927 -20.757 -1.474 1.00 44.31 183 MET A O 1
ATOM 1479 N N . GLU A 1 184 ? -15.561 -22.195 -2.040 1.00 48.38 184 GLU A N 1
ATOM 1480 C CA . GLU A 1 184 ? -15.026 -23.409 -1.454 1.00 48.38 184 GLU A CA 1
ATOM 1481 C C . GLU A 1 184 ? -13.719 -23.738 -2.190 1.00 48.38 184 GLU A C 1
ATOM 1483 O O . GLU A 1 184 ? -13.695 -23.994 -3.396 1.00 48.38 184 GLU A O 1
ATOM 1488 N N . PHE A 1 185 ? -12.599 -23.612 -1.476 1.00 44.03 185 PHE A N 1
ATOM 1489 C CA . PHE A 1 185 ? -11.284 -23.997 -1.969 1.00 44.03 185 PHE A CA 1
ATOM 1490 C C . PHE A 1 185 ? -11.324 -25.489 -2.314 1.00 44.03 185 PHE A C 1
ATOM 1492 O O . PHE A 1 185 ? -11.221 -26.338 -1.430 1.00 44.03 185 PHE A O 1
ATOM 1499 N N . TYR A 1 186 ? -11.447 -25.806 -3.603 1.00 41.81 186 TYR A N 1
ATOM 1500 C CA . TYR A 1 186 ? -11.124 -27.126 -4.133 1.00 41.81 186 TYR A CA 1
ATOM 1501 C C . TYR A 1 186 ? -9.630 -27.375 -3.898 1.00 41.81 186 TYR A C 1
ATOM 1503 O O . TYR A 1 186 ? -8.776 -27.034 -4.715 1.00 41.81 186 TYR A O 1
ATOM 1511 N N . LEU A 1 187 ? -9.310 -27.948 -2.741 1.00 50.53 187 LEU A N 1
ATOM 1512 C CA . LEU A 1 187 ? -8.068 -28.673 -2.543 1.00 50.53 187 LEU A CA 1
ATOM 1513 C C . LEU A 1 187 ? -8.205 -29.978 -3.338 1.00 50.53 187 LEU A C 1
ATOM 1515 O O . LEU A 1 187 ? -9.098 -30.772 -3.031 1.00 50.53 187 LEU A O 1
ATOM 1519 N N . PRO A 1 188 ? -7.383 -30.216 -4.374 1.00 46.81 188 PRO A N 1
ATOM 1520 C CA . PRO A 1 188 ? -7.409 -31.493 -5.066 1.00 46.81 188 PRO A CA 1
ATOM 1521 C C . PRO A 1 188 ? -7.094 -32.614 -4.060 1.00 46.81 188 PRO A C 1
ATOM 1523 O O . PRO A 1 188 ? -6.202 -32.448 -3.220 1.00 46.81 188 PRO A O 1
ATOM 1526 N N . PRO A 1 189 ? -7.813 -33.749 -4.106 1.00 44.50 189 PRO A N 1
ATOM 1527 C CA . PRO A 1 189 ? -7.554 -34.866 -3.213 1.00 44.50 189 PRO A CA 1
ATOM 1528 C C . PRO A 1 189 ? -6.137 -35.392 -3.456 1.00 44.50 189 PRO A C 1
ATOM 1530 O O . PRO A 1 189 ? -5.787 -35.818 -4.558 1.00 44.50 189 PRO A O 1
ATOM 1533 N N . SER A 1 190 ? -5.313 -35.351 -2.411 1.00 47.94 190 SER A N 1
ATOM 1534 C CA . SER A 1 190 ? -3.949 -35.867 -2.402 1.00 47.94 190 SER A CA 1
ATOM 1535 C C . SER A 1 190 ? -3.953 -37.398 -2.493 1.00 47.94 190 SER A C 1
ATOM 1537 O O . SER A 1 190 ? -3.877 -38.095 -1.480 1.00 47.94 190 SER A O 1
ATOM 1539 N N . ASN A 1 191 ? -4.021 -37.931 -3.710 1.00 49.19 191 ASN A N 1
ATOM 1540 C CA . ASN A 1 191 ? -3.748 -39.336 -4.003 1.00 49.19 191 ASN A CA 1
ATOM 1541 C C . ASN A 1 191 ? -2.256 -39.534 -4.318 1.00 49.19 191 ASN A C 1
ATOM 1543 O O . ASN A 1 191 ? -1.893 -39.972 -5.401 1.00 49.19 191 ASN A O 1
ATOM 1547 N N . GLU A 1 192 ? -1.381 -39.237 -3.358 1.00 49.66 192 GLU A N 1
ATOM 1548 C CA . GLU A 1 192 ? 0.052 -39.564 -3.437 1.00 49.66 192 GLU A CA 1
ATOM 1549 C C . GLU A 1 192 ? 0.486 -40.364 -2.205 1.00 49.66 192 GLU A C 1
ATOM 1551 O O . GLU A 1 192 ? 1.288 -39.940 -1.379 1.00 49.66 192 GLU A O 1
ATOM 1556 N N . LYS A 1 193 ? -0.078 -41.566 -2.066 1.00 51.00 193 LYS A N 1
ATOM 1557 C CA . LYS A 1 193 ? 0.473 -42.634 -1.222 1.00 51.00 193 LYS A CA 1
ATOM 1558 C C . LYS A 1 193 ? 0.258 -43.978 -1.909 1.00 51.00 193 LYS A C 1
ATOM 1560 O O . LYS A 1 193 ? -0.641 -44.714 -1.520 1.00 51.00 193 LYS A O 1
ATOM 1565 N N . LYS A 1 194 ? 1.037 -44.247 -2.965 1.00 54.00 194 LYS A N 1
ATOM 1566 C CA . LYS A 1 194 ? 1.387 -45.579 -3.518 1.00 54.00 194 LYS A CA 1
ATOM 1567 C C . LYS A 1 194 ? 1.985 -45.415 -4.922 1.00 54.00 194 LYS A C 1
ATOM 1569 O O . LYS A 1 194 ? 1.305 -45.695 -5.898 1.00 54.00 194 LYS A O 1
ATOM 1574 N N . GLN A 1 195 ? 3.233 -44.949 -5.028 1.00 47.62 195 GLN A N 1
ATOM 1575 C CA . GLN A 1 195 ? 4.101 -45.245 -6.190 1.00 47.62 195 GLN A CA 1
ATOM 1576 C C . GLN A 1 195 ? 5.576 -44.820 -6.026 1.00 47.62 195 GLN A C 1
ATOM 1578 O O . GLN A 1 195 ? 6.310 -44.760 -7.005 1.00 47.62 195 GLN A O 1
ATOM 1583 N N . ILE A 1 196 ? 6.060 -44.596 -4.800 1.00 49.81 196 ILE A N 1
ATOM 1584 C CA . ILE A 1 196 ? 7.490 -44.360 -4.530 1.00 49.81 196 ILE A CA 1
ATOM 1585 C C . ILE A 1 196 ? 8.067 -45.628 -3.901 1.00 49.81 196 ILE A C 1
ATOM 1587 O O . ILE A 1 196 ? 8.384 -45.649 -2.725 1.00 49.81 196 ILE A O 1
ATOM 1591 N N . GLU A 1 197 ? 8.094 -46.724 -4.660 1.00 46.03 197 GLU A N 1
ATOM 1592 C CA . GLU A 1 197 ? 8.797 -47.959 -4.272 1.00 46.03 197 GLU A CA 1
ATOM 1593 C C . GLU A 1 197 ? 8.885 -48.920 -5.472 1.00 46.03 197 GLU A C 1
ATOM 1595 O O . GLU A 1 197 ? 8.440 -50.059 -5.408 1.00 46.03 197 GLU A O 1
ATOM 1600 N N . ARG A 1 198 ? 9.368 -48.453 -6.639 1.00 50.09 198 ARG A N 1
ATOM 1601 C CA . ARG A 1 198 ? 9.724 -49.359 -7.761 1.00 50.09 198 ARG A CA 1
ATOM 1602 C C . ARG A 1 198 ? 10.614 -48.785 -8.870 1.00 50.09 198 ARG A C 1
ATOM 1604 O O . ARG A 1 198 ? 10.713 -49.387 -9.931 1.00 50.09 198 ARG A O 1
ATOM 1611 N N . SER A 1 199 ? 11.318 -47.680 -8.636 1.00 44.62 199 SER A N 1
ATOM 1612 C CA . SER A 1 199 ? 12.263 -47.123 -9.620 1.00 44.62 199 SER A CA 1
ATOM 1613 C C . SER A 1 199 ? 13.605 -46.740 -8.990 1.00 44.62 199 SER A C 1
ATOM 1615 O O . SER A 1 199 ? 14.138 -45.663 -9.239 1.00 44.62 199 SER A O 1
ATOM 1617 N N . VAL A 1 200 ? 14.150 -47.631 -8.156 1.00 49.69 200 VAL A N 1
ATOM 1618 C CA . VAL A 1 200 ? 15.557 -47.594 -7.717 1.00 49.69 200 VAL A CA 1
ATOM 1619 C C . VAL A 1 200 ? 16.198 -48.946 -8.025 1.00 49.69 200 VAL A C 1
ATOM 1621 O O . VAL A 1 200 ? 16.522 -49.737 -7.153 1.00 49.69 200 VAL A O 1
ATOM 1624 N N . SER A 1 201 ? 16.287 -49.265 -9.307 1.00 46.94 201 SER A N 1
ATOM 1625 C CA . SER A 1 201 ? 17.281 -50.171 -9.886 1.00 46.94 201 SER A CA 1
ATOM 1626 C C . SER A 1 201 ? 17.141 -50.048 -11.402 1.00 46.94 201 SER A C 1
ATOM 1628 O O . SER A 1 201 ? 16.037 -49.885 -11.904 1.00 46.94 201 SER A O 1
ATOM 1630 N N . VAL A 1 202 ? 18.252 -50.097 -12.136 1.00 53.75 202 VAL A N 1
ATOM 1631 C CA . VAL A 1 202 ? 18.325 -49.930 -13.603 1.00 53.75 202 VAL A CA 1
ATOM 1632 C C . VAL A 1 202 ? 18.337 -48.474 -14.106 1.00 53.75 202 VAL A C 1
ATOM 1634 O O . VAL A 1 202 ? 17.532 -48.052 -14.925 1.00 53.75 202 VAL A O 1
ATOM 1637 N N . ALA A 1 203 ? 19.346 -47.714 -13.681 1.00 44.91 203 ALA A N 1
ATOM 1638 C CA . ALA A 1 203 ? 19.960 -46.676 -14.521 1.00 44.91 203 ALA A CA 1
ATOM 1639 C C . ALA A 1 203 ? 21.451 -46.527 -14.168 1.00 44.91 203 ALA A C 1
ATOM 1641 O O . ALA A 1 203 ? 21.968 -45.437 -13.952 1.00 44.91 203 ALA A O 1
ATOM 1642 N N . SER A 1 204 ? 22.144 -47.664 -14.067 1.00 51.00 204 SER A N 1
ATOM 1643 C CA . SER A 1 204 ? 23.605 -47.731 -14.057 1.00 51.00 204 SER A CA 1
ATOM 1644 C C . SER A 1 204 ? 24.035 -48.184 -15.442 1.00 51.00 204 SER A C 1
ATOM 1646 O O . SER A 1 204 ? 24.066 -49.383 -15.705 1.00 51.00 204 SER A O 1
ATOM 1648 N N . SER A 1 205 ? 24.225 -47.230 -16.357 1.00 50.69 205 SER A N 1
ATOM 1649 C CA . SER A 1 205 ? 25.090 -47.318 -17.546 1.00 50.69 205 SER A CA 1
ATOM 1650 C C . SER A 1 205 ? 24.824 -46.135 -18.479 1.00 50.69 205 SER A C 1
ATOM 1652 O O . SER A 1 205 ? 23.706 -45.967 -18.950 1.00 50.69 205 SER A O 1
ATOM 1654 N N . ARG A 1 206 ? 25.901 -45.421 -18.838 1.00 54.09 206 ARG A N 1
ATOM 1655 C CA . ARG A 1 206 ? 26.028 -44.421 -19.923 1.00 54.09 206 ARG A CA 1
ATOM 1656 C C . ARG A 1 206 ? 25.618 -42.978 -19.594 1.00 54.09 206 ARG A C 1
ATOM 1658 O O . ARG A 1 206 ? 24.519 -42.549 -19.899 1.00 54.09 206 ARG A O 1
ATOM 1665 N N . SER A 1 207 ? 26.597 -42.180 -19.171 1.00 42.91 207 SER A N 1
ATOM 1666 C CA . SER A 1 207 ?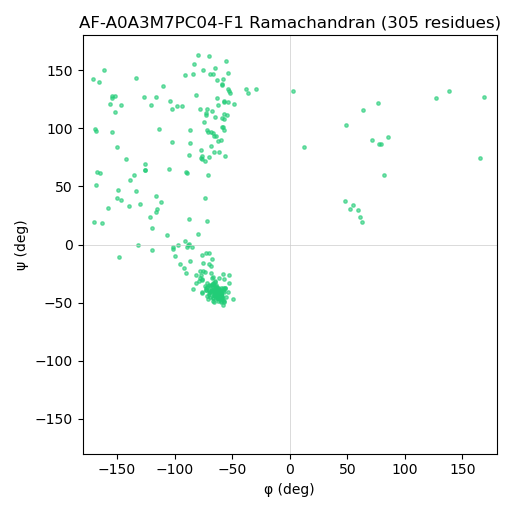 27.170 -41.155 -20.064 1.00 42.91 207 SER A CA 1
ATOM 1667 C C . SER A 1 207 ? 28.441 -40.570 -19.444 1.00 42.91 207 SER A C 1
ATOM 1669 O O . SER A 1 207 ? 28.403 -39.698 -18.578 1.00 42.91 207 SER A O 1
ATOM 1671 N N . LEU A 1 208 ? 29.585 -41.065 -19.913 1.00 50.31 208 LEU A N 1
ATOM 1672 C CA . LEU A 1 208 ? 30.873 -40.392 -19.801 1.00 50.31 208 LEU A CA 1
ATOM 1673 C C . LEU A 1 208 ? 30.816 -39.119 -20.655 1.00 50.31 208 LEU A C 1
ATOM 1675 O O . LEU A 1 208 ? 31.063 -39.164 -21.855 1.00 50.31 208 LEU A O 1
ATOM 1679 N N . VAL A 1 209 ? 30.504 -37.983 -20.036 1.00 47.19 209 VAL A N 1
ATOM 1680 C CA . VAL A 1 209 ? 30.892 -36.671 -20.560 1.00 47.19 209 VAL A CA 1
ATOM 1681 C C . VAL A 1 209 ? 31.885 -36.093 -19.567 1.00 47.19 209 VAL A C 1
ATOM 1683 O O . VAL A 1 209 ? 31.527 -35.602 -18.500 1.00 47.19 209 VAL A O 1
ATOM 1686 N N . LYS A 1 210 ? 33.165 -36.222 -19.928 1.00 50.88 210 LYS A N 1
ATOM 1687 C CA . LYS A 1 210 ? 34.292 -35.537 -19.297 1.00 50.88 210 LYS A CA 1
ATOM 1688 C C . LYS A 1 210 ? 34.038 -34.029 -19.376 1.00 50.88 210 LYS A C 1
ATOM 1690 O O . LYS A 1 210 ? 34.299 -33.417 -20.407 1.00 50.88 210 LYS A O 1
ATOM 1695 N N . ARG A 1 211 ? 33.540 -33.430 -18.294 1.00 41.53 211 ARG A N 1
ATOM 1696 C CA . ARG A 1 211 ? 33.751 -32.008 -18.014 1.00 41.53 211 ARG A CA 1
ATOM 1697 C C . ARG A 1 211 ? 34.910 -31.909 -17.037 1.00 41.53 211 ARG A C 1
ATOM 1699 O O . ARG A 1 211 ? 34.906 -32.524 -15.978 1.00 41.53 211 ARG A O 1
ATOM 1706 N N . SER A 1 212 ? 35.935 -31.219 -17.507 1.00 45.59 212 SER A N 1
ATOM 1707 C CA . SER A 1 212 ? 37.204 -30.951 -16.853 1.00 45.59 212 SER A CA 1
ATOM 1708 C C . SER A 1 212 ? 37.020 -30.356 -15.459 1.00 45.59 212 SER A C 1
ATOM 1710 O O . SER A 1 212 ? 36.257 -29.414 -15.261 1.00 45.59 212 SER A O 1
ATOM 1712 N N . ASN A 1 213 ? 37.765 -30.944 -14.528 1.00 49.59 213 ASN A N 1
ATOM 1713 C CA . ASN A 1 213 ? 37.961 -30.541 -13.146 1.00 49.59 213 ASN A CA 1
ATOM 1714 C C . ASN A 1 213 ? 38.514 -29.115 -13.033 1.00 49.59 213 ASN A C 1
ATOM 1716 O O . ASN A 1 213 ? 39.628 -28.869 -13.489 1.00 49.59 213 ASN A O 1
ATOM 1720 N N . SER A 1 214 ? 37.797 -28.239 -12.329 1.00 52.69 214 SER A N 1
ATOM 1721 C CA . SER A 1 214 ? 38.379 -27.107 -11.595 1.00 52.69 214 SER A CA 1
ATOM 1722 C C . SER A 1 214 ? 37.345 -26.491 -10.645 1.00 52.69 214 SER A C 1
ATOM 1724 O O . SER A 1 214 ? 36.946 -25.357 -10.847 1.00 52.69 214 SER A O 1
ATOM 1726 N N . GLU A 1 215 ? 36.850 -27.234 -9.650 1.00 53.19 215 GLU A N 1
ATOM 1727 C CA . GLU A 1 215 ? 36.020 -26.666 -8.565 1.00 53.19 215 GLU A CA 1
ATOM 1728 C C . GLU A 1 215 ? 35.929 -27.664 -7.393 1.00 53.19 215 GLU A C 1
ATOM 1730 O O . GLU A 1 215 ? 34.884 -28.212 -7.044 1.00 53.19 215 GLU A O 1
ATOM 1735 N N . ALA A 1 216 ? 37.083 -27.981 -6.808 1.00 52.06 216 ALA A N 1
ATOM 1736 C CA . ALA A 1 216 ? 37.195 -28.834 -5.628 1.00 52.06 216 ALA A CA 1
ATOM 1737 C C . ALA A 1 216 ? 37.985 -28.092 -4.542 1.00 52.06 216 ALA A C 1
ATOM 1739 O O . ALA A 1 216 ? 39.123 -28.443 -4.256 1.00 52.06 216 ALA A O 1
ATOM 1740 N N . SER A 1 217 ? 37.398 -27.035 -3.970 1.00 55.16 217 SER A N 1
ATOM 1741 C CA . SER A 1 217 ? 37.935 -26.432 -2.736 1.00 55.16 217 SER A CA 1
ATOM 1742 C C . SER A 1 217 ? 36.910 -25.802 -1.783 1.00 55.16 217 SER A C 1
ATOM 1744 O O . SER A 1 217 ? 37.281 -25.527 -0.654 1.00 55.16 217 SER A O 1
ATOM 1746 N N . ASN A 1 218 ? 35.632 -25.618 -2.147 1.00 57.62 218 ASN A N 1
ATOM 1747 C CA . ASN A 1 218 ? 34.677 -24.871 -1.298 1.00 57.62 218 ASN A CA 1
ATOM 1748 C C . ASN A 1 218 ? 33.504 -25.720 -0.771 1.00 57.62 218 ASN A C 1
ATOM 1750 O O . ASN A 1 218 ? 32.355 -25.281 -0.786 1.00 57.62 218 ASN A O 1
ATOM 1754 N N . LYS A 1 219 ? 33.754 -26.963 -0.338 1.00 57.62 219 LYS A N 1
ATOM 1755 C CA . LYS A 1 219 ? 32.715 -27.780 0.326 1.00 57.62 219 LYS A CA 1
ATOM 1756 C C . LYS A 1 219 ? 32.705 -27.639 1.849 1.00 57.62 219 LYS A C 1
ATOM 1758 O O . LYS A 1 219 ? 31.656 -27.880 2.443 1.00 57.62 219 LYS A O 1
ATOM 1763 N N . ASP A 1 220 ? 33.800 -27.178 2.445 1.00 59.97 220 ASP A N 1
ATOM 1764 C CA . ASP A 1 220 ? 33.918 -27.090 3.903 1.00 59.97 220 ASP A CA 1
ATOM 1765 C C . ASP A 1 220 ? 33.243 -25.826 4.473 1.00 59.97 220 ASP A C 1
ATOM 1767 O O . ASP A 1 220 ? 32.569 -25.915 5.495 1.00 59.97 220 ASP A O 1
ATOM 1771 N N . GLU A 1 221 ? 33.238 -24.690 3.759 1.00 59.72 221 GLU A N 1
ATOM 1772 C CA . GLU A 1 221 ? 32.532 -23.468 4.212 1.00 59.72 221 GLU A CA 1
ATOM 1773 C C . GLU A 1 221 ? 30.994 -23.589 4.201 1.00 59.72 221 GLU A C 1
ATOM 1775 O O . GLU A 1 221 ? 30.291 -22.891 4.936 1.00 59.72 221 GLU A O 1
ATOM 1780 N N . LEU A 1 222 ? 30.423 -24.483 3.383 1.00 61.12 222 LEU A N 1
ATOM 1781 C CA . LEU A 1 222 ? 28.964 -24.613 3.280 1.00 61.12 222 LEU A CA 1
ATOM 1782 C C . LEU A 1 222 ? 28.351 -25.306 4.512 1.00 61.12 222 LEU A C 1
ATOM 1784 O O . LEU A 1 222 ? 27.166 -25.118 4.798 1.00 61.12 222 LEU A O 1
ATOM 1788 N N . VAL A 1 223 ? 29.135 -26.103 5.244 1.00 68.88 223 VAL A N 1
ATOM 1789 C CA . VAL A 1 223 ? 28.674 -26.810 6.450 1.00 68.88 223 VAL A CA 1
ATOM 1790 C C . VAL A 1 223 ? 28.461 -25.826 7.606 1.00 68.88 223 VAL A C 1
ATOM 1792 O O . VAL A 1 223 ? 27.458 -25.928 8.317 1.00 68.88 223 VAL A O 1
ATOM 1795 N N . ASP A 1 224 ? 29.305 -24.800 7.715 1.00 73.81 224 ASP A N 1
ATOM 1796 C CA . ASP A 1 224 ? 29.234 -23.812 8.796 1.00 73.81 224 ASP A CA 1
ATOM 1797 C C . ASP A 1 224 ? 28.006 -22.897 8.690 1.00 73.81 224 ASP A C 1
ATOM 1799 O O . ASP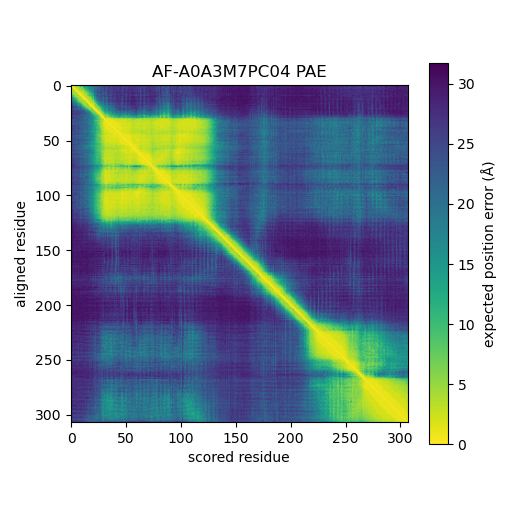 A 1 224 ? 27.367 -22.570 9.694 1.00 73.81 224 ASP A O 1
ATOM 1803 N N . THR A 1 225 ? 27.585 -22.552 7.469 1.00 79.44 225 THR A N 1
ATOM 1804 C CA . THR A 1 225 ? 26.387 -21.715 7.266 1.00 79.44 225 THR A CA 1
ATOM 1805 C C . THR A 1 225 ? 25.090 -22.407 7.691 1.00 79.44 225 THR A C 1
ATOM 1807 O O . THR A 1 225 ? 24.180 -21.753 8.203 1.00 79.44 225 THR A O 1
ATOM 1810 N N . LYS A 1 226 ? 24.993 -23.733 7.529 1.00 82.44 226 LYS A N 1
ATOM 1811 C CA . LYS A 1 226 ? 23.806 -24.502 7.936 1.00 82.44 226 LYS A CA 1
ATOM 1812 C C . LYS A 1 226 ? 23.671 -24.547 9.453 1.00 82.44 226 LYS A C 1
ATOM 1814 O O . LYS A 1 226 ? 22.593 -24.260 9.968 1.00 82.44 226 LYS A O 1
ATOM 1819 N N . ASN A 1 227 ? 24.778 -24.805 10.148 1.00 87.88 227 ASN A N 1
ATOM 1820 C CA . ASN A 1 227 ? 24.816 -24.807 11.609 1.00 87.88 227 ASN A CA 1
ATOM 1821 C C . ASN A 1 227 ? 24.422 -23.434 12.177 1.00 87.88 227 ASN A C 1
ATOM 1823 O O . ASN A 1 227 ? 23.624 -23.364 13.110 1.00 87.88 227 ASN A O 1
ATOM 1827 N N . LEU A 1 228 ? 24.891 -22.341 11.562 1.00 90.50 228 LEU A N 1
ATOM 1828 C CA . LEU A 1 228 ? 24.532 -20.981 11.974 1.00 90.50 228 LEU A CA 1
ATOM 1829 C C . LEU A 1 228 ? 23.035 -20.676 11.778 1.00 90.50 228 LEU A C 1
ATOM 1831 O O . LEU A 1 228 ? 22.402 -20.066 12.643 1.00 90.50 228 LEU A O 1
ATOM 1835 N N . ILE A 1 229 ? 22.449 -21.105 10.654 1.00 86.94 229 ILE A N 1
ATOM 1836 C CA . ILE A 1 229 ? 21.013 -20.927 10.385 1.00 86.94 229 ILE A CA 1
ATOM 1837 C C . ILE A 1 229 ? 20.173 -21.702 11.403 1.00 86.94 229 ILE A C 1
ATOM 1839 O O . ILE A 1 229 ? 19.186 -21.166 11.915 1.00 86.94 229 ILE A O 1
ATOM 1843 N N . ASP A 1 230 ? 20.553 -22.939 11.714 1.00 90.25 230 ASP A N 1
ATOM 1844 C CA . ASP A 1 230 ? 19.827 -23.762 12.678 1.00 90.25 230 ASP A CA 1
ATOM 1845 C C . ASP A 1 230 ? 19.971 -23.226 14.110 1.00 90.25 230 ASP A C 1
ATOM 1847 O O . ASP A 1 230 ? 18.985 -23.189 14.852 1.00 90.25 230 ASP A O 1
ATOM 1851 N N . GLU A 1 231 ? 21.136 -22.685 14.479 1.00 93.69 231 GLU A N 1
ATOM 1852 C CA . GLU A 1 231 ? 21.327 -22.008 15.765 1.00 93.69 231 GLU A CA 1
ATOM 1853 C C . GLU A 1 231 ? 20.453 -20.746 15.884 1.00 93.69 231 GLU A C 1
ATOM 1855 O O . GLU A 1 231 ? 19.794 -20.531 16.907 1.00 93.69 231 GLU A O 1
ATOM 1860 N N . LEU A 1 232 ? 20.376 -19.930 14.825 1.00 88.88 232 LEU A N 1
ATOM 1861 C CA . LEU A 1 232 ? 19.497 -18.756 14.775 1.00 88.88 232 LEU A CA 1
ATOM 1862 C C . LEU A 1 232 ? 18.017 -19.144 14.866 1.00 88.88 232 LEU A C 1
ATOM 1864 O O . LEU A 1 232 ? 17.255 -18.518 15.608 1.00 88.88 232 LEU A O 1
ATOM 1868 N N . ARG A 1 233 ? 17.601 -20.202 14.162 1.00 85.62 233 ARG A N 1
ATOM 1869 C CA . ARG A 1 233 ? 16.238 -20.744 14.267 1.00 85.62 233 ARG A CA 1
ATOM 1870 C C . ARG A 1 233 ? 15.938 -21.195 15.688 1.00 85.62 233 ARG A C 1
ATOM 1872 O O . ARG A 1 233 ? 14.877 -20.861 16.214 1.00 85.62 233 ARG A O 1
ATOM 1879 N N . HIS A 1 234 ? 16.867 -21.896 16.334 1.00 91.69 234 HIS A N 1
ATOM 1880 C CA . HIS A 1 234 ? 16.655 -22.388 17.687 1.00 91.69 234 HIS A CA 1
ATOM 1881 C C . HIS A 1 234 ? 16.567 -21.246 18.713 1.00 91.69 234 HIS A C 1
ATOM 1883 O O . HIS A 1 234 ? 15.678 -21.271 19.569 1.00 91.69 234 HIS A O 1
ATOM 1889 N N . LYS A 1 235 ? 17.405 -20.204 18.580 1.00 90.25 235 LYS A N 1
ATOM 1890 C CA . LYS A 1 235 ? 17.324 -18.969 19.385 1.00 90.25 235 LYS A CA 1
ATOM 1891 C C . LYS A 1 235 ? 15.978 -18.261 19.206 1.00 90.25 235 LYS A C 1
ATOM 1893 O O . LYS A 1 235 ? 15.332 -17.939 20.201 1.00 90.25 235 LYS A O 1
ATOM 1898 N N . ASN A 1 236 ? 15.507 -18.106 17.967 1.00 78.88 236 ASN A N 1
ATOM 1899 C CA . ASN A 1 236 ? 14.214 -17.477 17.682 1.00 78.88 236 ASN A CA 1
ATOM 1900 C C . ASN A 1 236 ? 13.035 -18.273 18.260 1.00 78.88 236 ASN A C 1
ATOM 1902 O O . ASN A 1 236 ? 12.131 -17.689 18.856 1.00 78.88 236 ASN A O 1
ATOM 1906 N N . ILE A 1 237 ? 13.057 -19.606 18.141 1.00 86.00 237 ILE A N 1
ATOM 1907 C CA . ILE A 1 237 ? 12.031 -20.475 18.737 1.00 86.00 237 ILE A CA 1
ATOM 1908 C C . ILE A 1 237 ? 12.033 -20.337 20.264 1.00 86.00 237 ILE A C 1
ATOM 1910 O O . ILE A 1 237 ? 10.966 -20.228 20.863 1.00 86.00 237 ILE A O 1
ATOM 1914 N N . LYS A 1 238 ? 13.211 -20.289 20.896 1.00 91.00 238 LYS A N 1
ATOM 1915 C CA . LYS A 1 238 ? 13.350 -20.146 22.353 1.00 91.00 238 LYS A CA 1
ATOM 1916 C C . LYS A 1 238 ? 12.840 -18.796 22.870 1.00 91.00 238 LYS A C 1
ATOM 1918 O O . LYS A 1 238 ? 12.186 -18.743 23.910 1.00 91.00 238 LYS A O 1
ATOM 1923 N N . GLU A 1 239 ? 13.102 -17.705 22.154 1.00 82.31 239 GLU A N 1
ATOM 1924 C CA . GLU A 1 239 ? 12.547 -16.389 22.500 1.00 82.31 239 GLU A CA 1
ATOM 1925 C C . GLU A 1 239 ? 11.025 -16.348 22.304 1.00 82.31 239 GLU A C 1
ATOM 1927 O O . GLU A 1 239 ? 10.295 -15.817 23.147 1.00 82.31 239 GLU A O 1
ATOM 1932 N N . TYR A 1 240 ? 10.517 -16.981 21.243 1.00 79.62 240 TYR A N 1
ATOM 1933 C CA . TYR A 1 240 ? 9.082 -17.084 20.996 1.00 79.62 240 TYR A CA 1
ATOM 1934 C C . TYR A 1 240 ? 8.353 -17.883 22.089 1.00 79.62 240 TYR A C 1
ATOM 1936 O O . TYR A 1 240 ? 7.328 -17.428 22.605 1.00 79.62 240 TYR A O 1
ATOM 1944 N N . THR A 1 241 ? 8.885 -19.035 22.513 1.00 83.44 241 THR A N 1
ATOM 1945 C CA . THR A 1 241 ? 8.281 -19.837 23.594 1.00 83.44 241 THR A CA 1
ATOM 1946 C C . THR A 1 241 ? 8.295 -19.097 24.930 1.00 83.44 241 THR A C 1
ATOM 1948 O O . THR A 1 241 ? 7.281 -19.084 25.628 1.00 83.44 241 THR A O 1
ATOM 1951 N N . LYS A 1 242 ? 9.381 -18.382 25.248 1.00 88.81 242 LYS A N 1
ATOM 1952 C CA . LYS A 1 242 ? 9.476 -17.518 26.435 1.00 88.81 242 LYS A CA 1
ATOM 1953 C C . LYS A 1 242 ? 8.438 -16.389 26.419 1.00 88.81 242 LYS A C 1
ATOM 1955 O O . LYS A 1 242 ? 7.857 -16.058 27.456 1.00 88.81 242 LYS A O 1
ATOM 1960 N N . CYS A 1 243 ? 8.165 -15.810 25.249 1.00 74.81 243 CYS A N 1
ATOM 1961 C CA . CYS A 1 243 ? 7.088 -14.833 25.086 1.00 74.81 243 CYS A CA 1
ATOM 1962 C C . CYS A 1 243 ? 5.708 -15.466 25.317 1.00 74.81 243 CYS A C 1
ATOM 1964 O O . CYS A 1 243 ? 4.889 -14.887 26.031 1.00 74.81 243 CYS A O 1
ATOM 1966 N N . LEU A 1 244 ? 5.458 -16.668 24.787 1.00 78.56 244 LEU A N 1
ATOM 1967 C CA . LEU A 1 244 ? 4.200 -17.387 25.010 1.00 78.56 244 LEU A CA 1
ATOM 1968 C C . LEU A 1 244 ? 3.968 -17.734 26.486 1.00 78.56 244 LEU A C 1
ATOM 1970 O O . LEU A 1 244 ? 2.848 -17.582 26.970 1.00 78.56 244 LEU A O 1
ATOM 1974 N N . GLU A 1 245 ? 4.997 -18.156 27.222 1.00 87.06 245 GLU A N 1
ATOM 1975 C CA . GLU A 1 245 ? 4.891 -18.420 28.665 1.00 87.06 245 GLU A CA 1
ATOM 1976 C C . GLU A 1 245 ? 4.552 -17.153 29.461 1.00 87.06 245 GLU A C 1
ATOM 1978 O O . GLU A 1 245 ? 3.674 -17.183 30.327 1.00 87.06 245 GLU A O 1
ATOM 1983 N N . ARG A 1 246 ? 5.171 -16.014 29.120 1.00 83.06 246 ARG A N 1
ATOM 1984 C CA . ARG A 1 246 ? 4.829 -14.708 29.712 1.00 83.06 246 ARG A CA 1
ATOM 1985 C C . ARG A 1 246 ? 3.400 -14.276 29.392 1.00 83.06 246 ARG A C 1
ATOM 1987 O O . ARG A 1 246 ? 2.746 -13.677 30.235 1.00 83.06 246 ARG A O 1
ATOM 1994 N N . ILE A 1 247 ? 2.902 -14.563 28.193 1.00 79.12 247 ILE A N 1
ATOM 1995 C CA . ILE A 1 247 ? 1.518 -14.247 27.821 1.00 79.12 247 ILE A CA 1
ATOM 1996 C C . ILE A 1 247 ? 0.536 -15.139 28.593 1.00 79.12 247 ILE A C 1
ATOM 1998 O O . ILE A 1 247 ? -0.474 -14.641 29.092 1.00 79.12 247 ILE A O 1
ATOM 2002 N N . LYS A 1 248 ? 0.847 -16.434 28.747 1.00 85.19 248 LYS A N 1
ATOM 2003 C CA . LYS A 1 248 ? 0.027 -17.381 29.519 1.00 85.19 248 LYS A CA 1
ATOM 2004 C C . LYS A 1 248 ? -0.093 -16.976 30.988 1.00 85.19 248 LYS A C 1
ATOM 2006 O O . LYS A 1 248 ? -1.188 -17.046 31.536 1.00 85.19 248 LYS A O 1
ATOM 2011 N N . SER A 1 249 ? 0.986 -16.504 31.615 1.00 84.69 249 SER A N 1
ATOM 2012 C CA . SER A 1 249 ? 0.950 -16.084 33.024 1.00 84.69 249 SER A CA 1
ATOM 2013 C C . SER A 1 249 ? 0.125 -14.816 33.277 1.00 84.69 249 SER A C 1
ATOM 2015 O O . SER A 1 249 ? -0.298 -14.575 34.406 1.00 84.69 249 SER A O 1
ATOM 2017 N N . LEU A 1 250 ? -0.160 -14.020 32.240 1.00 82.38 250 LEU A N 1
ATOM 2018 C CA . LEU A 1 250 ? -0.929 -12.779 32.361 1.00 82.38 250 LEU A CA 1
ATOM 2019 C C . LEU A 1 250 ? -2.459 -12.980 32.319 1.00 82.38 250 LEU A C 1
ATOM 2021 O O . LEU A 1 250 ? -3.182 -11.994 32.460 1.00 82.38 250 LEU A O 1
ATOM 2025 N N . ASN A 1 251 ? -2.971 -14.210 32.146 1.00 83.94 251 ASN A N 1
ATOM 2026 C CA . ASN A 1 251 ? -4.416 -14.508 32.055 1.00 83.94 251 ASN A CA 1
ATOM 2027 C C . ASN A 1 251 ? -5.173 -13.584 31.074 1.00 83.94 251 ASN A C 1
ATOM 2029 O O . ASN A 1 251 ? -6.305 -13.156 31.319 1.00 83.94 251 ASN A O 1
ATOM 2033 N N . ILE A 1 252 ? -4.535 -13.232 29.955 1.00 81.38 252 ILE A N 1
ATOM 2034 C CA . ILE A 1 252 ? -5.115 -12.333 28.953 1.00 81.38 252 ILE A CA 1
ATOM 2035 C C . ILE A 1 252 ? -6.060 -13.137 28.058 1.00 81.38 252 ILE A C 1
ATOM 2037 O O . ILE A 1 252 ? -5.681 -14.160 27.496 1.00 81.38 252 ILE A O 1
ATOM 2041 N N . SER A 1 253 ? -7.293 -12.652 27.897 1.00 79.88 253 SER A N 1
ATOM 2042 C CA . SER A 1 253 ? -8.270 -13.228 26.964 1.00 79.88 253 SER A CA 1
ATOM 2043 C C . SER A 1 253 ? -7.740 -13.205 25.526 1.00 79.88 253 SER A C 1
ATOM 2045 O O . SER A 1 253 ? -7.220 -12.180 25.076 1.00 79.88 253 SER A O 1
ATOM 2047 N N . SER A 1 254 ? -7.950 -14.285 24.768 1.00 75.94 254 SER A N 1
ATOM 2048 C CA . SER A 1 254 ? -7.524 -14.426 23.364 1.00 75.94 254 SER A CA 1
ATOM 2049 C C . SER A 1 254 ? -8.000 -13.271 22.472 1.00 75.94 254 SER A C 1
ATOM 2051 O O . SER A 1 254 ? -7.283 -12.830 21.577 1.00 75.94 254 SER A O 1
ATOM 2053 N N . SER A 1 255 ? -9.177 -12.710 22.765 1.00 73.94 255 SER A N 1
ATOM 2054 C CA . SER A 1 255 ? -9.725 -11.540 22.066 1.00 73.94 255 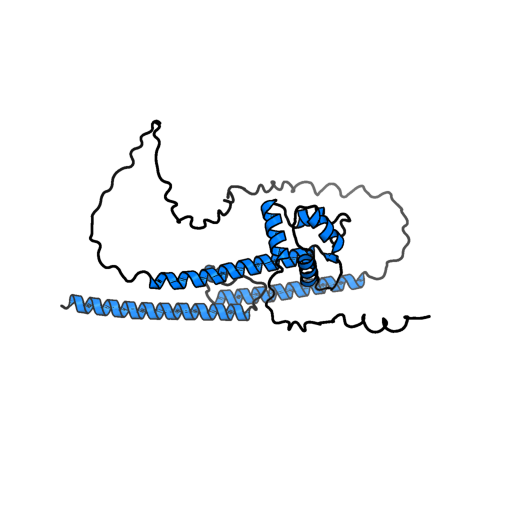SER A CA 1
ATOM 2055 C C . SER A 1 255 ? -8.918 -10.253 22.287 1.00 73.94 255 SER A C 1
ATOM 2057 O O . SER A 1 255 ? -8.812 -9.422 21.389 1.00 73.94 255 SER A O 1
ATOM 2059 N N . SER A 1 256 ? -8.310 -10.074 23.463 1.00 69.56 256 SER A N 1
ATOM 2060 C CA . SER A 1 256 ? -7.473 -8.905 23.764 1.00 69.56 256 SER A CA 1
ATOM 2061 C C . SER A 1 256 ? -6.095 -8.987 23.103 1.00 69.56 256 SER A C 1
ATOM 2063 O O . SER A 1 256 ? -5.544 -7.951 22.741 1.00 69.56 256 SER A O 1
ATOM 2065 N N . LEU A 1 257 ? -5.575 -10.202 22.896 1.00 70.38 257 LEU A N 1
ATOM 2066 C CA . LEU A 1 257 ? -4.360 -10.451 22.114 1.00 70.38 257 LEU A CA 1
ATOM 2067 C C . LEU A 1 257 ? -4.559 -10.094 20.638 1.00 70.38 257 LEU A C 1
ATOM 2069 O O . LEU A 1 257 ? -3.772 -9.332 20.085 1.00 70.38 257 LEU A O 1
ATOM 2073 N N . LEU A 1 258 ? -5.647 -10.576 20.029 1.00 69.88 258 LEU A N 1
ATOM 2074 C CA . LEU A 1 258 ? -5.988 -10.294 18.628 1.00 69.88 258 LEU A CA 1
ATOM 2075 C C . LEU A 1 258 ? -6.122 -8.791 18.345 1.00 69.88 258 LEU A C 1
ATOM 2077 O O . LEU A 1 258 ? -5.606 -8.305 17.344 1.00 69.88 258 LEU A O 1
ATOM 2081 N N . ASN A 1 259 ? -6.724 -8.036 19.266 1.00 69.50 259 ASN A N 1
ATOM 2082 C CA . ASN A 1 259 ? -6.869 -6.585 19.124 1.00 69.50 259 ASN A CA 1
ATOM 2083 C C . ASN A 1 259 ? -5.566 -5.801 19.380 1.00 69.50 259 ASN A C 1
ATOM 2085 O O . ASN A 1 259 ? -5.496 -4.617 19.054 1.00 69.50 259 ASN A O 1
ATOM 2089 N N . GLY A 1 260 ? -4.555 -6.417 20.004 1.00 63.94 260 GLY A N 1
ATOM 2090 C CA . GLY A 1 260 ? -3.231 -5.819 20.216 1.00 63.94 260 GLY A CA 1
ATOM 2091 C C . GLY A 1 260 ? -2.238 -6.100 19.084 1.00 63.94 260 GLY A C 1
ATOM 2092 O O . GLY A 1 260 ? -1.330 -5.310 18.869 1.00 63.94 260 GLY A O 1
ATOM 2093 N N . LEU A 1 261 ? -2.432 -7.185 18.331 1.00 58.75 261 LEU A N 1
ATOM 2094 C CA . LEU A 1 261 ? -1.501 -7.709 17.319 1.00 58.75 261 LEU A CA 1
ATOM 2095 C C . LEU A 1 261 ? -1.662 -7.100 15.911 1.00 58.75 261 LEU A C 1
ATOM 2097 O O . LEU A 1 261 ? -1.252 -7.708 14.926 1.00 58.75 261 LEU A O 1
ATOM 2101 N N . VAL A 1 262 ? -2.247 -5.906 15.778 1.00 54.88 262 VAL A N 1
ATOM 2102 C CA . VAL A 1 262 ? -2.647 -5.356 14.463 1.00 54.88 262 VAL A CA 1
ATOM 2103 C C . VAL A 1 262 ? -1.456 -5.013 13.539 1.00 54.88 262 VAL A C 1
ATOM 2105 O O . VAL A 1 262 ? -1.660 -4.863 12.337 1.00 54.88 262 VAL A O 1
ATOM 2108 N N . ALA A 1 263 ? -0.213 -4.988 14.035 1.00 55.00 263 ALA A N 1
ATOM 2109 C CA . ALA A 1 263 ? 0.993 -5.013 13.196 1.00 55.00 263 ALA A CA 1
ATOM 2110 C C . ALA A 1 263 ? 2.198 -5.593 13.974 1.00 55.00 263 ALA A C 1
ATOM 2112 O O . ALA A 1 263 ? 2.840 -4.868 14.731 1.00 55.00 263 ALA A O 1
ATOM 2113 N N . PRO A 1 264 ? 2.524 -6.893 13.830 1.00 53.53 264 PRO A N 1
ATOM 2114 C CA . PRO A 1 264 ? 3.611 -7.527 14.583 1.00 53.53 264 PRO A CA 1
ATOM 2115 C C . PRO A 1 264 ? 5.021 -7.116 14.126 1.00 53.53 264 PRO A C 1
ATOM 2117 O O . PRO A 1 264 ? 5.987 -7.503 14.774 1.00 53.53 264 PRO A O 1
ATOM 2120 N N . SER A 1 265 ? 5.163 -6.371 13.024 1.00 54.62 265 SER A N 1
ATOM 2121 C CA . SER A 1 265 ? 6.474 -6.008 12.472 1.00 54.62 265 SER A CA 1
ATOM 2122 C C . SER A 1 265 ? 7.170 -4.866 13.213 1.00 54.62 265 SER A C 1
ATOM 2124 O O . SER A 1 265 ? 8.393 -4.787 13.151 1.00 54.62 265 SER A O 1
ATOM 2126 N N . ASP A 1 266 ? 6.422 -4.022 13.932 1.00 52.00 266 ASP A N 1
ATOM 2127 C CA . ASP A 1 266 ? 6.941 -2.706 14.337 1.00 52.00 266 ASP A CA 1
ATOM 2128 C C . ASP A 1 266 ? 7.001 -2.501 15.860 1.00 52.00 266 ASP A C 1
ATOM 2130 O O . ASP A 1 266 ? 7.511 -1.482 16.316 1.00 52.00 266 ASP A O 1
ATOM 2134 N N . GLN A 1 267 ? 6.507 -3.447 16.668 1.00 69.44 267 GLN A N 1
ATOM 2135 C CA . GLN A 1 267 ? 6.467 -3.301 18.129 1.00 69.44 267 GLN A CA 1
ATOM 2136 C C . GLN A 1 267 ? 7.338 -4.338 18.828 1.00 69.44 267 GLN A C 1
ATOM 2138 O O . GLN A 1 267 ? 7.199 -5.547 18.630 1.00 69.44 267 GLN A O 1
ATOM 2143 N N . THR A 1 268 ? 8.223 -3.857 19.700 1.00 81.50 268 THR A N 1
ATOM 2144 C CA . THR A 1 268 ? 9.016 -4.728 20.571 1.00 81.50 268 THR A CA 1
ATOM 2145 C C . THR A 1 268 ? 8.102 -5.473 21.551 1.00 81.50 268 THR A C 1
ATOM 2147 O O . THR A 1 268 ? 7.033 -4.990 21.941 1.00 81.50 268 THR A O 1
ATOM 2150 N N . SER A 1 269 ? 8.517 -6.664 21.991 1.00 74.88 269 SER A N 1
ATOM 2151 C CA . SER A 1 269 ? 7.746 -7.464 22.955 1.00 74.88 269 SER A CA 1
ATOM 2152 C C . SER A 1 269 ? 7.470 -6.710 24.265 1.00 74.88 269 SER A C 1
ATOM 2154 O O . SER A 1 269 ? 6.426 -6.910 24.886 1.00 74.88 269 SER A O 1
ATOM 2156 N N . GLU A 1 270 ? 8.356 -5.795 24.665 1.00 78.62 270 GLU A N 1
ATOM 2157 C CA . GLU A 1 270 ? 8.181 -4.939 25.841 1.00 78.62 270 GLU A CA 1
ATOM 2158 C C . GLU A 1 270 ? 7.063 -3.908 25.667 1.00 78.62 270 GLU A C 1
ATOM 2160 O O . GLU A 1 270 ? 6.283 -3.666 26.593 1.00 78.62 270 GLU A O 1
ATOM 2165 N N . GLU A 1 271 ? 6.945 -3.332 24.474 1.00 80.19 271 GLU A N 1
ATOM 2166 C CA . GLU A 1 271 ? 5.930 -2.335 24.156 1.00 80.19 271 GLU A CA 1
ATOM 2167 C C . GLU A 1 271 ? 4.532 -2.959 24.123 1.00 80.19 271 GLU A C 1
ATOM 2169 O O . GLU A 1 271 ? 3.597 -2.428 24.730 1.00 80.19 271 GLU A O 1
ATOM 2174 N N . LEU A 1 272 ? 4.415 -4.168 23.562 1.00 77.88 272 LEU A N 1
ATOM 2175 C CA . LEU A 1 272 ? 3.195 -4.975 23.644 1.00 77.88 272 LEU A CA 1
ATOM 2176 C C . LEU A 1 272 ? 2.804 -5.270 25.099 1.00 77.88 272 LEU A C 1
ATOM 2178 O O . LEU A 1 272 ? 1.640 -5.111 25.473 1.00 77.88 272 LEU A O 1
ATOM 2182 N N . ILE A 1 273 ? 3.764 -5.644 25.952 1.00 80.19 273 ILE A N 1
ATOM 2183 C CA . ILE A 1 273 ? 3.507 -5.880 27.382 1.00 80.19 273 ILE A CA 1
ATOM 2184 C C . ILE A 1 273 ? 3.027 -4.595 28.069 1.00 80.19 273 ILE A C 1
ATOM 2186 O O . ILE A 1 273 ? 2.094 -4.645 28.875 1.00 80.19 273 ILE A O 1
ATOM 2190 N N . ARG A 1 274 ? 3.627 -3.441 27.758 1.00 85.62 274 ARG A N 1
ATOM 2191 C CA . ARG A 1 274 ? 3.226 -2.142 28.317 1.00 85.62 274 ARG A CA 1
ATOM 2192 C C . ARG A 1 274 ? 1.791 -1.782 27.917 1.00 85.62 274 ARG A C 1
ATOM 2194 O O . ARG A 1 274 ? 1.008 -1.412 28.793 1.00 85.62 274 ARG A O 1
ATOM 2201 N N . ILE A 1 275 ? 1.431 -1.951 26.642 1.00 82.88 275 ILE A N 1
ATOM 2202 C CA . ILE A 1 275 ? 0.075 -1.697 26.121 1.00 82.88 275 ILE A CA 1
ATOM 2203 C C . ILE A 1 275 ? -0.949 -2.641 26.762 1.00 82.88 275 ILE A C 1
ATOM 2205 O O . ILE A 1 275 ? -2.049 -2.229 27.131 1.00 82.88 275 ILE A O 1
ATOM 2209 N N . LEU A 1 276 ? -0.606 -3.920 26.921 1.00 81.00 276 LEU A N 1
ATOM 2210 C CA . LEU A 1 276 ? -1.502 -4.883 27.557 1.00 81.00 276 LEU A CA 1
ATOM 2211 C C . LEU A 1 276 ? -1.712 -4.545 29.039 1.00 81.00 276 LEU A C 1
ATOM 2213 O O . LEU A 1 276 ? -2.853 -4.532 29.503 1.00 81.00 276 LEU A O 1
ATOM 2217 N N . LYS A 1 277 ? -0.648 -4.186 29.769 1.00 85.50 277 LYS A N 1
ATOM 2218 C CA . LYS A 1 277 ? -0.750 -3.758 31.173 1.00 85.50 277 LYS A CA 1
ATOM 2219 C C . LYS A 1 277 ? -1.621 -2.510 31.333 1.00 85.50 277 LYS A C 1
ATOM 2221 O O . LYS A 1 277 ? -2.509 -2.518 32.187 1.00 85.50 277 LYS A O 1
ATOM 2226 N N . SER A 1 278 ? -1.438 -1.481 30.503 1.00 86.12 278 SER A N 1
ATOM 2227 C CA . SER A 1 278 ? -2.245 -0.255 30.596 1.00 86.12 278 SER A CA 1
ATOM 2228 C C . SER A 1 278 ? -3.734 -0.531 30.367 1.00 86.12 278 SER A C 1
ATOM 2230 O O . SER A 1 278 ? -4.559 -0.128 31.188 1.00 86.12 278 SER A O 1
ATOM 2232 N N . LYS A 1 279 ? -4.080 -1.328 29.347 1.00 83.44 279 LYS A N 1
ATOM 2233 C CA . LYS A 1 279 ? -5.470 -1.742 29.081 1.00 83.44 279 LYS A CA 1
ATOM 2234 C C . LYS A 1 279 ? -6.073 -2.557 30.226 1.00 83.44 279 LYS A C 1
ATOM 2236 O O . LYS A 1 279 ? -7.257 -2.413 30.536 1.00 83.44 279 LYS A O 1
ATOM 2241 N N . THR A 1 280 ? -5.286 -3.418 30.878 1.00 85.31 280 THR A N 1
ATOM 2242 C CA . THR A 1 280 ? -5.786 -4.180 32.035 1.00 85.31 280 THR A CA 1
ATOM 2243 C C . THR A 1 280 ? -6.085 -3.288 33.239 1.00 85.31 280 THR A C 1
ATOM 2245 O O . THR A 1 280 ? -7.109 -3.488 33.892 1.00 85.31 280 THR A O 1
ATOM 2248 N N . GLU A 1 281 ? -5.252 -2.282 33.515 1.00 90.25 281 GLU A N 1
ATOM 2249 C CA . GLU A 1 281 ? -5.494 -1.329 34.606 1.00 90.25 281 GLU A CA 1
ATOM 2250 C C . GLU A 1 281 ? -6.675 -0.400 34.308 1.00 90.25 281 GLU A C 1
ATOM 2252 O O . GLU A 1 281 ? -7.518 -0.175 35.180 1.00 90.25 281 GLU A O 1
ATOM 2257 N N . GLU A 1 282 ? -6.820 0.045 33.060 1.00 89.81 282 GLU A N 1
ATOM 2258 C CA . GLU A 1 282 ? -7.992 0.799 32.613 1.00 89.81 282 GLU A CA 1
ATOM 2259 C C . GLU A 1 282 ? -9.281 -0.003 32.850 1.00 89.81 282 GLU A C 1
ATOM 2261 O O . GLU A 1 282 ? -10.214 0.483 33.496 1.00 89.81 282 GLU A O 1
ATOM 2266 N N . LYS A 1 283 ? -9.307 -1.280 32.449 1.00 87.56 283 LYS A N 1
ATOM 2267 C CA . LYS A 1 283 ? -10.456 -2.167 32.681 1.00 87.56 283 LYS A CA 1
ATOM 2268 C C . LYS A 1 283 ? -10.762 -2.342 34.173 1.00 87.56 283 LYS A C 1
ATOM 2270 O O . LYS A 1 283 ? -11.926 -2.264 34.569 1.00 87.56 283 LYS A O 1
ATOM 2275 N N . LYS A 1 284 ? -9.744 -2.533 35.022 1.00 93.00 284 LYS A N 1
ATOM 2276 C CA . LYS A 1 284 ? -9.927 -2.604 36.486 1.00 93.00 284 LYS A CA 1
ATOM 2277 C C . LYS A 1 284 ? -10.501 -1.303 37.050 1.00 93.00 284 LYS A C 1
ATOM 2279 O O . LYS A 1 284 ? -11.361 -1.346 37.932 1.00 93.00 284 LYS A O 1
ATOM 2284 N N . SER A 1 285 ? -10.059 -0.151 36.546 1.00 94.25 285 SER A N 1
ATOM 2285 C CA . SER A 1 285 ? -10.560 1.158 36.977 1.00 94.25 285 SER A CA 1
ATOM 2286 C C . SER A 1 285 ? -12.049 1.342 36.647 1.00 94.25 285 SER A C 1
ATOM 2288 O O . SER A 1 285 ? -12.817 1.792 37.502 1.00 94.25 285 SER A O 1
ATOM 2290 N N . LEU A 1 286 ? -12.480 0.896 35.461 1.00 92.94 286 LEU A N 1
ATOM 2291 C CA . LEU A 1 286 ? -13.878 0.930 35.030 1.00 92.94 286 LEU A CA 1
ATOM 2292 C C . LEU A 1 286 ? -14.759 0.023 35.894 1.00 92.94 286 LEU A C 1
ATOM 2294 O O . LEU A 1 286 ? -15.830 0.451 36.324 1.00 92.94 286 LEU A O 1
ATOM 2298 N N . ILE A 1 287 ? -14.286 -1.183 36.227 1.00 94.50 287 ILE A N 1
ATOM 2299 C CA . ILE A 1 287 ? -15.000 -2.106 37.125 1.00 94.50 287 ILE A CA 1
ATOM 2300 C C . ILE A 1 287 ? -15.202 -1.463 38.505 1.00 94.50 287 ILE A C 1
ATOM 2302 O O . ILE A 1 287 ? -16.329 -1.398 38.995 1.00 94.50 287 ILE A O 1
ATOM 2306 N N . ARG A 1 288 ? -14.148 -0.886 39.101 1.00 97.00 288 ARG A N 1
ATOM 2307 C CA . ARG A 1 288 ? -14.247 -0.182 40.396 1.00 97.00 288 ARG A CA 1
ATOM 2308 C C . ARG A 1 288 ? -15.232 0.991 40.347 1.00 97.00 288 ARG A C 1
ATOM 2310 O O . ARG A 1 288 ? -15.937 1.248 41.324 1.00 97.00 288 ARG A O 1
ATOM 2317 N N . LYS A 1 289 ? -15.281 1.725 39.230 1.00 97.31 289 LYS A N 1
ATOM 2318 C CA . LYS A 1 289 ? -16.233 2.827 39.026 1.00 97.31 289 LYS A CA 1
ATOM 2319 C C . LYS A 1 289 ? -17.673 2.308 38.957 1.00 97.31 289 LYS A C 1
ATOM 2321 O O . LYS A 1 289 ? -18.531 2.840 39.661 1.00 97.31 289 LYS A O 1
ATOM 2326 N N . ALA A 1 290 ? -17.915 1.242 38.196 1.00 94.81 290 ALA A N 1
ATOM 2327 C CA . ALA A 1 290 ? -19.225 0.603 38.080 1.00 94.81 290 ALA A CA 1
ATOM 2328 C C . ALA A 1 290 ? -19.724 0.045 39.425 1.00 94.81 290 ALA A C 1
ATOM 2330 O O . ALA A 1 290 ? -20.884 0.241 39.783 1.00 94.81 290 ALA A O 1
ATOM 2331 N N . GLU A 1 291 ? -18.851 -0.571 40.227 1.00 97.88 291 GLU A N 1
ATOM 2332 C CA . GLU A 1 291 ? -19.195 -1.054 41.572 1.00 97.88 291 GLU A CA 1
ATOM 2333 C C . GLU A 1 291 ? -19.589 0.081 42.526 1.00 97.88 291 GLU A C 1
ATOM 2335 O O . GLU A 1 291 ? -20.561 -0.038 43.280 1.00 97.88 291 GLU A O 1
ATOM 2340 N N . LYS A 1 292 ? -18.853 1.202 42.500 1.00 98.25 292 LYS A N 1
ATOM 2341 C CA . LYS A 1 292 ? -19.199 2.398 43.285 1.00 98.25 292 LYS A CA 1
ATOM 2342 C C . LYS A 1 292 ? -20.565 2.948 42.873 1.00 98.25 292 LYS A C 1
ATOM 2344 O O . LYS A 1 292 ? -21.377 3.275 43.740 1.00 98.25 292 LYS A O 1
ATOM 2349 N N . GLU A 1 293 ? -20.841 3.003 41.572 1.00 97.81 293 GLU A N 1
ATOM 2350 C CA . GLU A 1 293 ? -22.128 3.459 41.050 1.00 97.81 293 GLU A CA 1
ATOM 2351 C C . GLU A 1 293 ? -23.275 2.512 41.437 1.00 97.81 293 GLU A C 1
ATOM 2353 O O . GLU A 1 293 ? -24.324 2.967 41.900 1.00 97.81 293 GLU A O 1
ATOM 2358 N N . ALA A 1 294 ? -23.069 1.196 41.350 1.00 97.25 294 ALA A N 1
ATOM 2359 C CA . ALA A 1 294 ? -24.045 0.194 41.774 1.00 97.25 294 ALA A CA 1
ATOM 2360 C C . ALA A 1 294 ? -24.372 0.309 43.274 1.00 97.25 294 ALA A C 1
ATOM 2362 O O . ALA A 1 294 ? -25.544 0.290 43.664 1.00 97.25 294 ALA A O 1
ATOM 2363 N N . LYS A 1 295 ? -23.356 0.521 44.126 1.00 98.06 295 LYS A N 1
ATOM 2364 C CA . LYS A 1 295 ? -23.546 0.783 45.565 1.00 98.06 295 LYS A CA 1
ATOM 2365 C C . LYS A 1 295 ? -24.374 2.047 45.808 1.00 98.06 295 LYS A C 1
ATOM 2367 O O . LYS A 1 295 ? -25.268 2.034 46.657 1.00 98.06 295 LYS A O 1
ATOM 2372 N N . LEU A 1 296 ? -24.122 3.120 45.056 1.00 98.19 296 LEU A N 1
ATOM 2373 C CA . LEU A 1 296 ? -24.884 4.367 45.159 1.00 98.19 296 LEU A CA 1
ATOM 2374 C C . LEU A 1 296 ? -26.346 4.183 44.719 1.00 98.19 296 LEU A C 1
ATOM 2376 O O . LEU A 1 296 ? -27.255 4.632 45.419 1.00 98.19 296 LEU A O 1
ATOM 2380 N N . ARG A 1 297 ? -26.586 3.475 43.607 1.00 96.94 297 ARG A N 1
ATOM 2381 C CA . ARG A 1 297 ? -27.939 3.138 43.128 1.00 96.94 297 ARG A CA 1
ATOM 2382 C C . ARG A 1 297 ? -28.719 2.325 44.164 1.00 96.94 297 ARG A C 1
ATOM 2384 O O . ARG A 1 297 ? -29.874 2.644 44.437 1.00 96.94 297 ARG A O 1
ATOM 2391 N N . ASN A 1 298 ? -28.085 1.341 44.803 1.00 97.88 298 ASN A N 1
ATOM 2392 C CA . ASN A 1 298 ? -28.716 0.555 45.867 1.00 97.88 298 ASN A CA 1
ATOM 2393 C C . ASN A 1 298 ? -29.059 1.397 47.104 1.00 97.88 298 ASN A C 1
ATOM 2395 O O . ASN A 1 298 ? -30.130 1.218 47.679 1.00 97.88 298 ASN A O 1
ATOM 2399 N N . ARG A 1 299 ? -28.202 2.352 47.497 1.00 97.94 299 ARG A N 1
ATOM 2400 C CA . ARG A 1 299 ? -28.519 3.302 48.580 1.00 97.94 299 ARG A CA 1
ATOM 2401 C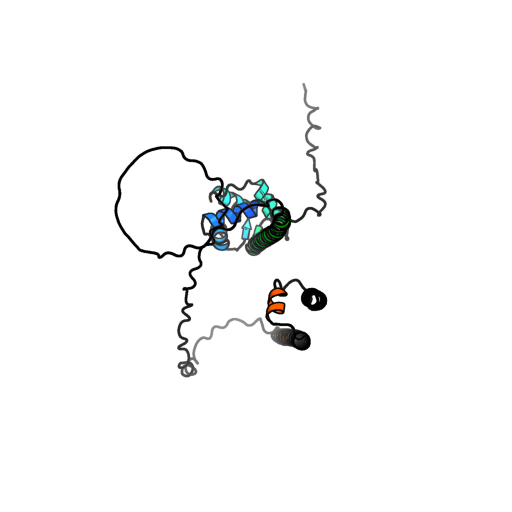 C . ARG A 1 299 ? -29.727 4.177 48.239 1.00 97.94 299 ARG A C 1
ATOM 2403 O O . ARG A 1 299 ? -30.611 4.320 49.074 1.00 97.94 299 ARG A O 1
ATOM 2410 N N . ARG A 1 300 ? -29.800 4.701 47.009 1.00 97.75 300 ARG A N 1
ATOM 2411 C CA . ARG A 1 300 ? -30.948 5.500 46.540 1.00 97.75 300 ARG A CA 1
ATOM 2412 C C . ARG A 1 300 ? -32.255 4.705 46.572 1.00 97.75 300 ARG A C 1
ATOM 2414 O O . ARG A 1 300 ? -33.243 5.207 47.087 1.00 97.75 300 ARG A O 1
ATOM 2421 N N . ARG A 1 301 ? -32.246 3.449 46.110 1.00 97.00 301 ARG A N 1
ATOM 2422 C CA . ARG A 1 301 ? -33.425 2.563 46.176 1.00 97.00 301 ARG A CA 1
ATOM 2423 C C . ARG A 1 301 ? -33.906 2.329 47.610 1.00 97.00 301 ARG A C 1
ATOM 2425 O O . ARG A 1 301 ? -35.101 2.385 47.863 1.00 97.00 301 ARG A O 1
ATOM 2432 N N . LYS A 1 302 ? -32.983 2.117 48.554 1.00 97.81 302 LYS A N 1
ATOM 2433 C CA . LYS A 1 302 ? -33.328 1.953 49.977 1.00 97.81 302 LYS A CA 1
ATOM 2434 C C . LYS A 1 302 ? -33.958 3.206 50.590 1.00 97.81 302 LYS A C 1
ATOM 2436 O O . LYS A 1 302 ? -34.813 3.067 51.451 1.00 97.81 302 LYS A O 1
ATOM 2441 N N . LEU A 1 303 ? -33.529 4.398 50.169 1.00 97.25 303 LEU A N 1
ATOM 2442 C CA . LEU A 1 303 ? -34.122 5.658 50.625 1.00 97.25 303 LEU A CA 1
ATOM 2443 C C . LEU A 1 303 ? -35.535 5.847 50.072 1.00 97.25 303 LEU A C 1
ATOM 2445 O O . LEU A 1 303 ? -36.423 6.198 50.835 1.00 97.25 303 LEU A O 1
ATOM 2449 N N . ILE A 1 304 ? -35.744 5.555 48.784 1.00 97.50 304 ILE A N 1
ATOM 2450 C CA . ILE A 1 304 ? -37.065 5.646 48.144 1.00 97.50 304 ILE A CA 1
ATOM 2451 C C . ILE A 1 304 ? -38.065 4.709 48.825 1.00 97.50 304 ILE A C 1
ATOM 2453 O O . ILE A 1 304 ? -39.152 5.142 49.160 1.00 97.50 304 ILE A O 1
ATOM 2457 N N . ASN A 1 305 ? -37.683 3.460 49.108 1.00 96.25 305 ASN A N 1
ATOM 2458 C CA . ASN A 1 305 ? -38.577 2.494 49.761 1.00 96.25 305 ASN A CA 1
ATOM 2459 C C . ASN A 1 305 ? -38.877 2.806 51.240 1.00 96.25 305 ASN A C 1
ATOM 2461 O O . ASN A 1 305 ? -39.645 2.078 51.861 1.00 96.25 305 ASN A O 1
ATOM 2465 N N . LYS A 1 306 ? -38.206 3.800 51.835 1.00 95.94 306 LYS A N 1
ATOM 2466 C CA . LYS A 1 306 ? -38.432 4.218 53.225 1.00 95.94 306 LYS A CA 1
ATOM 2467 C C . LYS A 1 306 ? -39.406 5.402 53.325 1.00 95.94 306 LYS A C 1
ATOM 2469 O O . LYS A 1 306 ? -39.878 5.674 54.426 1.00 95.94 306 LYS A O 1
ATOM 2474 N N . MET A 1 307 ? -39.642 6.111 52.221 1.00 89.25 307 MET A N 1
ATOM 2475 C CA . MET A 1 307 ? -40.636 7.184 52.118 1.00 89.25 307 MET A CA 1
ATOM 2476 C C . MET A 1 307 ? -41.999 6.596 51.778 1.00 89.25 307 MET A C 1
ATOM 2478 O O . MET A 1 307 ? -42.987 7.138 52.309 1.00 89.25 307 MET A O 1
#

Organism: Brachionus plicatilis (NCBI:txid10195)

Secondary structure (DSSP, 8-state):
----SS-SSSS-----------TTS-----HHHHHHHHHHHHHT--HHHHHHHH-TT-SSEEEHHHHHHHHHHTT----HHHHHHHHHHH-TT--SEEEHHHHHHHHHHHHHHHHHHHHHHHHHHHTTTTTSSS----------------------------------------------TT----PPP---SS-SSS-SSS--------PPP---S-SSHHHHHHHHHHHHHHHHHHHHHHHHHHHHHTT--HHHHHHH-S-TTS--HHHHHHHHHHHHHHHHHHHHHHHHHHHHHHHHHHHHTT-

Solvent-accessible surface area (backbone atoms only — not comparable to full-atom values): 20534 Å² total; per-residue (Å²): 140,79,99,79,87,85,82,86,84,84,83,83,77,84,75,80,75,73,72,82,71,69,95,73,72,74,88,68,67,51,69,47,58,56,53,51,50,53,50,29,61,76,71,72,48,51,73,67,56,56,47,56,71,66,26,82,81,71,76,60,48,34,46,55,69,56,52,54,54,45,30,69,68,71,76,44,92,67,59,69,71,43,51,53,50,40,49,60,70,46,31,85,80,72,56,72,48,51,41,56,70,37,55,52,51,49,53,52,50,44,55,49,50,56,53,49,51,53,53,58,53,52,63,60,58,63,71,60,60,79,76,71,82,82,84,78,84,88,81,79,90,77,81,88,86,90,79,83,93,76,91,80,90,85,81,90,82,90,83,90,86,86,78,89,74,82,73,91,72,80,69,85,73,77,79,70,80,83,74,72,91,75,77,72,81,83,70,77,81,83,85,82,85,87,81,94,83,84,81,90,74,89,85,87,78,88,79,94,72,91,72,83,88,87,85,87,80,76,71,68,69,60,57,56,55,52,55,51,52,52,51,51,51,50,52,52,51,53,55,51,52,55,51,51,54,57,50,61,75,61,75,66,56,72,70,61,51,61,73,67,54,83,60,75,88,81,58,56,75,65,55,54,50,51,55,51,52,53,54,52,52,52,52,52,52,51,51,56,50,50,53,54,50,51,53,51,52,53,52,52,52,55,53,60,78,72,110

Radius of gyration: 35.15 Å; Cα contacts (8 Å, |Δi|>4): 87; chains: 1; bounding box: 89×98×92 Å

Foldseek 3Di:
DDPPDPPPPDPPDPDPPPPPPPPPPPPPQQVLLVLVVVLCVVVVHDLVRVQPVLCPPPPQKHALVSVVVVCVVVVSPDDSVSSVVNCVVLCPPPDRIHGSVSSVVSNVVVVVVVVVVVVVVVVVVVVPVVVPPPDDDDDDDDDDDDDDDDDDDDDDDDDDDDDDPPDPPPPPPPPDPPPPPPPPPPPDPPPPDPDPPDPPDPPPDDDPDDDDDDDPDPPVVVVVVVVVVVVVVVVVVVVVVVLVVVVVVVPDDPVVVVVLPPDVPPDDSVRSVVVSVVVVVVVVVVVVVVVVVVVVVVVVVVVVVVD

Mean predicted aligned error: 20.28 Å

Sequence (307 aa):
MDIVFTFSYMLKEKSTKKKNIKQEDAYQTPMAMKTIENFLGANKWRLIDLFKDLDKNKDWSINKDDFLRECKKGKLEIPDEMIDELVLILNSAKSEKIFYKELAKGRNSHLSDRRSELKASSFQSEGNILNSTRTSSDRKELSKSRSSIQSCETSRTDAKDDSCKIDSRLSSYVILPKIDSSMEFYLPPSNEKKQIERSVSVASSRSLVKRSNSEASNKDELVDTKNLIDELRHKNIKEYTKCLERIKSLNISSSSLLNGLVAPSDQTSEELIRILKSKTEEKKSLIRKAEKEAKLRNRRRKLINKM

pLDDT: mean 70.78, std 20.61, range [31.61, 98.25]